Protein AF-A0A062VE40-F1 (afdb_monomer)

Sequence (220 aa):
MDRIARSVNQLYERYPYPSLPIRSEHDLIIKLHANVMSKILATAELVPESLSGKEILDAGCGTGEKSCYFSYYVFCLGVLHHTSGPYLRFCVLADLCKPGGTVTVGLYNRYGRLVHRIRRLQIGLNAGENIDKRLEYVERSIYRRKLKSTHEQAYAADKYVNPYESYHSVGEVLGWFDKNDITYTGSYPHTGTGRFHALSAQLKWLIKRNGFFIISGRKN

Solvent-accessible surface area (backbone atoms only — not comparable to full-atom values): 11875 Å² total; per-residue (Å²): 131,56,74,58,56,51,48,45,48,56,48,40,75,74,35,51,70,63,67,78,88,68,84,48,73,67,62,60,59,35,67,70,53,37,51,53,50,48,54,56,33,46,16,62,76,41,56,82,76,74,25,70,96,47,71,58,45,57,48,62,42,82,74,37,70,61,44,78,70,57,36,44,40,37,40,29,55,76,40,48,33,54,47,96,49,40,66,67,53,45,49,60,53,55,70,73,47,53,68,73,29,45,44,34,43,24,39,37,24,51,53,14,28,43,72,57,50,53,51,37,50,53,42,36,76,76,35,50,86,50,55,68,49,27,46,52,48,39,22,60,74,71,68,66,42,81,70,88,42,68,51,51,43,11,52,48,35,60,72,60,41,50,78,53,77,53,62,46,49,70,63,57,53,49,55,49,27,63,74,65,51,27,48,79,63,31,32,41,73,74,57,53,87,55,68,65,46,33,49,56,43,42,55,52,23,35,77,71,52,46,28,59,36,35,42,17,21,35,28,96

Secondary structure (DSSP, 8-state):
--HHHHHHHHHHHHSPPPPP---SHHHHS-HHHHHHHHHHHHHTT--GGGGTT---EETT-TTSTTTTT-SS-EEEES-GGGSS-HHHHHHHHHHTSPTT-EEEEEEEBTTTTHHHHHHHHHHHHHH-S-HHHHHHHHIIIIISS---SHHHHHHHIIIII-S----B-HHHHHHHHHHTTEEEEEEES---SSHHHHHHHHHHHHHHT--EEEEEEEE-

Foldseek 3Di:
DDPLVVLLVVLCVVQPADDDPCPDPVSCCPPVNQVVVQVQQVQVVDDQVVQPPADDDADCCRNCSVVVRGHFAYEAALPLQSDPCSLVVVLVSLVPHDAQHKHKYKAFAPQLCVVLVVQLVVLCVVQNLDLVSSLVCCQCPPVVHDDDDSNSSNVSSSRRRNNGGDHDFPVRVVVSCVVSQWAWRAKVVGFDPDDVRSVVVSNVSNVVSVGMMMTMTGHD

Structure (mmCIF, N/CA/C/O backbone):
data_AF-A0A062VE40-F1
#
_entry.id   AF-A0A062VE40-F1
#
loop_
_atom_site.group_PDB
_atom_site.id
_atom_site.type_symbol
_atom_site.label_atom_id
_atom_site.label_alt_id
_atom_site.label_comp_id
_atom_site.label_asym_id
_atom_site.label_entity_id
_atom_site.label_seq_id
_atom_site.pdbx_PDB_ins_code
_atom_site.Cartn_x
_atom_site.Cartn_y
_atom_site.Cartn_z
_atom_site.occupancy
_atom_site.B_iso_or_equiv
_atom_site.auth_seq_id
_atom_site.auth_comp_id
_atom_site.auth_asym_id
_atom_site.auth_atom_id
_atom_site.pdbx_PDB_model_num
ATOM 1 N N . MET A 1 1 ? -4.572 -20.844 -6.152 1.00 67.69 1 MET A N 1
ATOM 2 C CA . MET A 1 1 ? -3.922 -19.519 -6.282 1.00 67.69 1 MET A CA 1
ATOM 3 C C . MET A 1 1 ? -4.199 -18.948 -7.671 1.00 67.69 1 MET A C 1
ATOM 5 O O . MET A 1 1 ? -3.982 -19.661 -8.653 1.00 67.69 1 MET A O 1
ATOM 9 N N . ASP A 1 2 ? -4.735 -17.726 -7.755 1.00 88.06 2 ASP A N 1
ATOM 10 C CA . ASP A 1 2 ? -5.064 -17.068 -9.031 1.00 88.06 2 ASP A CA 1
ATOM 11 C C . ASP A 1 2 ? -3.804 -16.660 -9.830 1.00 88.06 2 ASP A C 1
ATOM 13 O O . ASP A 1 2 ? -2.683 -16.742 -9.320 1.00 88.06 2 ASP A O 1
ATOM 17 N N . ARG A 1 3 ? -3.974 -16.270 -11.104 1.00 88.12 3 ARG A N 1
ATOM 18 C CA . ARG A 1 3 ? -2.856 -15.921 -12.004 1.00 88.12 3 ARG A CA 1
ATOM 19 C C . ARG A 1 3 ? -2.046 -14.727 -11.490 1.00 88.12 3 ARG A C 1
ATOM 21 O O . ARG A 1 3 ? -0.824 -14.765 -11.584 1.00 88.12 3 ARG A O 1
ATOM 28 N N . ILE A 1 4 ? -2.705 -13.709 -10.932 1.00 87.56 4 ILE A N 1
ATOM 29 C CA . ILE A 1 4 ? -2.046 -12.517 -10.382 1.00 87.56 4 ILE A CA 1
ATOM 30 C C . ILE A 1 4 ? -1.166 -12.924 -9.203 1.00 87.56 4 ILE A C 1
ATOM 32 O O . ILE A 1 4 ? 0.019 -12.607 -9.192 1.00 87.56 4 ILE A O 1
ATOM 36 N N . ALA A 1 5 ? -1.715 -13.687 -8.260 1.00 86.69 5 ALA A N 1
ATOM 37 C CA . ALA A 1 5 ? -0.989 -14.155 -7.088 1.00 86.69 5 ALA A CA 1
ATOM 38 C C . ALA A 1 5 ? 0.234 -15.007 -7.469 1.00 86.69 5 ALA A C 1
ATOM 40 O O . ALA A 1 5 ? 1.305 -14.810 -6.906 1.00 86.69 5 ALA A O 1
ATOM 41 N N . ARG A 1 6 ? 0.123 -15.886 -8.477 1.00 88.44 6 ARG A N 1
ATOM 42 C CA . ARG A 1 6 ? 1.283 -16.646 -8.983 1.00 88.44 6 ARG A CA 1
ATOM 43 C C . ARG A 1 6 ? 2.361 -15.736 -9.568 1.00 88.44 6 ARG A C 1
ATOM 45 O O . ARG A 1 6 ? 3.530 -15.913 -9.248 1.00 88.44 6 ARG A O 1
ATOM 52 N N . SER A 1 7 ? 1.990 -14.764 -10.402 1.00 89.81 7 SER A N 1
ATOM 53 C CA . SER A 1 7 ? 2.958 -13.835 -10.994 1.00 89.81 7 SER A CA 1
ATOM 54 C C . SER A 1 7 ? 3.628 -12.948 -9.942 1.00 89.81 7 SER A C 1
ATOM 56 O O . SER A 1 7 ? 4.835 -12.731 -10.013 1.00 89.81 7 SER A O 1
ATOM 58 N N . VAL A 1 8 ? 2.867 -12.434 -8.969 1.00 89.50 8 VAL A N 1
ATOM 59 C CA . VAL A 1 8 ? 3.407 -11.626 -7.863 1.00 89.50 8 VAL A CA 1
ATOM 60 C C . VAL A 1 8 ? 4.374 -12.458 -7.019 1.00 89.50 8 VAL A C 1
ATOM 62 O O . VAL A 1 8 ? 5.459 -11.979 -6.705 1.00 89.50 8 VAL A O 1
ATOM 65 N N . ASN A 1 9 ? 4.043 -13.719 -6.729 1.00 88.81 9 ASN A N 1
ATOM 66 C CA . ASN A 1 9 ? 4.957 -14.618 -6.023 1.00 88.81 9 ASN A CA 1
ATOM 67 C C . ASN A 1 9 ? 6.258 -14.835 -6.804 1.00 88.81 9 ASN A C 1
ATOM 69 O O . ASN A 1 9 ? 7.329 -14.667 -6.237 1.00 88.81 9 ASN A O 1
ATOM 73 N N . GLN A 1 10 ? 6.180 -15.101 -8.111 1.00 91.12 10 GLN A N 1
ATOM 74 C CA . GLN A 1 10 ? 7.369 -15.258 -8.958 1.00 91.12 10 GLN A CA 1
ATOM 75 C C . GLN A 1 10 ? 8.267 -14.012 -8.963 1.00 91.12 10 GLN A C 1
ATOM 77 O O . GLN A 1 10 ? 9.490 -14.137 -9.023 1.00 91.12 10 GLN A O 1
ATOM 82 N N . LEU A 1 11 ? 7.680 -12.808 -8.899 1.00 91.81 11 LEU A N 1
ATOM 83 C CA . LEU A 1 11 ? 8.445 -11.567 -8.772 1.00 91.81 11 LEU A CA 1
ATOM 84 C C . LEU A 1 11 ? 9.252 -11.558 -7.471 1.00 91.81 11 LEU A C 1
ATOM 86 O O . LEU A 1 11 ? 10.454 -11.320 -7.528 1.00 91.81 11 LEU A O 1
ATOM 90 N N . TYR A 1 12 ? 8.610 -11.805 -6.326 1.00 89.69 12 TYR A N 1
ATOM 91 C CA . TYR A 1 12 ? 9.274 -11.724 -5.020 1.00 89.69 12 TYR A CA 1
ATOM 92 C C . TYR A 1 12 ? 10.190 -12.920 -4.722 1.00 89.69 12 TYR A C 1
ATOM 94 O O . TYR A 1 12 ? 11.174 -12.747 -4.014 1.00 89.69 12 TYR A O 1
ATOM 102 N N . GLU A 1 13 ? 9.939 -14.099 -5.297 1.00 89.25 13 GLU A N 1
ATOM 103 C CA . GLU A 1 13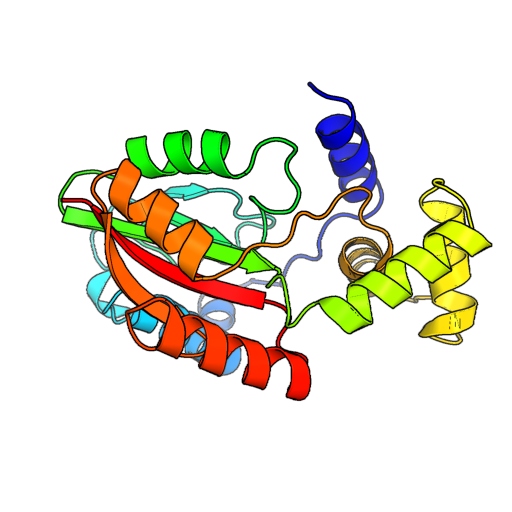 ? 10.885 -15.228 -5.271 1.00 89.25 13 GLU A CA 1
ATOM 104 C C . GLU A 1 13 ? 12.185 -14.880 -6.008 1.00 89.25 13 GLU A C 1
ATOM 106 O O . GLU A 1 13 ? 13.274 -15.253 -5.576 1.00 89.25 13 GLU A O 1
ATOM 111 N N . ARG A 1 14 ? 12.082 -14.138 -7.117 1.00 89.44 14 ARG A N 1
ATOM 112 C CA . ARG A 1 14 ? 13.237 -13.718 -7.919 1.00 89.44 14 ARG A CA 1
ATOM 113 C C . ARG A 1 14 ? 13.936 -12.483 -7.362 1.00 89.44 14 ARG A C 1
ATOM 115 O O . ARG A 1 14 ? 15.161 -12.402 -7.397 1.00 89.44 14 ARG A O 1
ATOM 122 N N . TYR A 1 15 ? 13.159 -11.525 -6.875 1.00 89.50 15 TYR A N 1
ATOM 123 C CA . TYR A 1 15 ? 13.627 -10.263 -6.320 1.00 89.50 15 TYR A CA 1
ATOM 124 C C . TYR A 1 15 ? 13.024 -10.061 -4.926 1.00 89.50 15 TYR A C 1
ATOM 126 O O . TYR A 1 15 ? 12.047 -9.317 -4.783 1.00 89.50 15 TYR A O 1
ATOM 134 N N . PRO A 1 16 ? 13.587 -10.715 -3.893 1.00 86.81 16 PRO A N 1
ATOM 135 C CA . PRO A 1 16 ? 13.099 -10.576 -2.528 1.00 86.81 16 PRO A CA 1
ATOM 136 C C . PRO A 1 16 ? 13.077 -9.109 -2.112 1.00 86.81 16 PRO A C 1
ATOM 138 O O . PRO A 1 16 ? 14.067 -8.397 -2.301 1.00 86.81 16 PRO A O 1
ATOM 141 N N . TYR A 1 17 ? 11.947 -8.652 -1.561 1.00 83.00 17 TYR A N 1
ATOM 142 C CA . TYR A 1 17 ? 11.831 -7.277 -1.082 1.00 83.00 17 TYR A CA 1
ATOM 143 C C . TYR A 1 17 ? 12.942 -7.004 -0.054 1.00 83.00 17 TYR A C 1
ATOM 145 O O . TYR A 1 17 ? 13.204 -7.863 0.792 1.00 83.00 17 TYR A O 1
ATOM 153 N N . PRO A 1 18 ? 13.648 -5.864 -0.141 1.00 77.50 18 PRO A N 1
ATOM 154 C CA . PRO A 1 18 ? 14.823 -5.642 0.681 1.00 77.50 18 PRO A CA 1
ATOM 155 C C . PRO A 1 18 ? 14.464 -5.578 2.159 1.00 77.50 18 PRO A C 1
ATOM 157 O O . PRO A 1 18 ? 13.574 -4.823 2.545 1.00 77.50 18 PRO A O 1
ATOM 160 N N . SER A 1 19 ? 15.220 -6.310 2.975 1.00 73.06 19 SER A N 1
ATOM 161 C CA . SER A 1 19 ? 15.161 -6.181 4.424 1.00 73.06 19 SER A CA 1
ATOM 162 C C . SER A 1 19 ? 15.996 -4.991 4.894 1.00 73.06 19 SER A C 1
ATOM 164 O O . SER A 1 19 ? 17.165 -4.857 4.512 1.00 73.06 19 SER A O 1
ATOM 166 N N . LEU A 1 20 ? 15.447 -4.163 5.773 1.00 66.50 20 LEU A N 1
ATOM 167 C CA . LEU A 1 20 ? 16.226 -3.249 6.592 1.00 66.50 20 LEU A CA 1
ATOM 168 C C . LEU A 1 20 ? 17.136 -4.079 7.510 1.00 66.50 20 LEU A C 1
ATOM 170 O O . LEU A 1 20 ? 16.685 -5.065 8.095 1.00 66.50 20 LEU A O 1
ATOM 174 N N . PRO A 1 21 ? 18.416 -3.704 7.657 1.00 66.06 21 PRO A N 1
ATOM 175 C CA . PRO A 1 21 ? 19.351 -4.422 8.510 1.00 66.06 21 PRO A CA 1
ATOM 176 C C . PRO A 1 21 ? 19.091 -4.079 9.984 1.00 66.06 21 PRO A C 1
ATOM 178 O O . PRO A 1 21 ? 19.902 -3.409 10.616 1.00 66.06 21 PRO A O 1
ATOM 181 N N . ILE A 1 22 ? 17.953 -4.513 10.527 1.00 65.19 22 ILE A N 1
ATOM 182 C CA . ILE A 1 22 ? 17.646 -4.381 11.952 1.00 65.19 22 ILE A CA 1
ATOM 183 C C . ILE A 1 22 ? 18.507 -5.397 12.696 1.00 65.19 22 ILE A C 1
ATOM 185 O O . ILE A 1 22 ? 18.302 -6.603 12.570 1.00 65.19 22 ILE A O 1
ATOM 189 N N . ARG A 1 23 ? 19.502 -4.913 13.439 1.00 70.06 23 ARG A N 1
ATOM 190 C CA . ARG A 1 23 ? 20.406 -5.746 14.246 1.00 70.06 23 ARG A CA 1
ATOM 191 C C . ARG A 1 23 ? 20.169 -5.552 15.738 1.00 70.06 23 ARG A C 1
ATOM 193 O O . ARG A 1 23 ? 20.552 -6.405 16.531 1.00 70.06 23 ARG A O 1
ATOM 200 N N . SER A 1 24 ? 19.551 -4.437 16.111 1.00 64.62 24 SER A N 1
ATOM 201 C CA . SER A 1 24 ? 19.293 -4.034 17.486 1.00 64.62 24 SER A CA 1
ATOM 202 C C . SER A 1 24 ? 18.022 -3.190 17.594 1.00 64.62 24 SER A C 1
ATOM 204 O O . SER A 1 24 ? 17.535 -2.639 16.605 1.00 64.62 24 SER A O 1
ATOM 206 N N . GLU A 1 25 ? 17.519 -3.023 18.817 1.00 58.81 25 GLU A N 1
ATOM 207 C CA . GLU A 1 25 ? 16.428 -2.089 19.122 1.00 58.81 25 GLU A CA 1
ATOM 208 C C . GLU A 1 25 ? 16.766 -0.650 18.696 1.00 58.81 25 GLU A C 1
ATOM 210 O O . GLU A 1 25 ? 15.898 0.083 18.224 1.00 58.81 25 GLU A O 1
ATOM 215 N N . HIS A 1 26 ? 18.047 -0.267 18.758 1.00 65.81 26 HIS A N 1
ATOM 216 C CA . HIS A 1 26 ? 18.506 1.049 18.321 1.00 65.81 26 HIS A CA 1
ATOM 217 C C . HIS A 1 26 ? 18.188 1.323 16.841 1.00 65.81 26 HIS A C 1
ATOM 219 O O . HIS A 1 26 ? 17.813 2.443 16.494 1.00 65.81 26 HIS A O 1
ATOM 225 N N . ASP A 1 27 ? 18.259 0.297 15.984 1.00 64.38 27 ASP A N 1
ATOM 226 C CA . ASP A 1 27 ? 17.974 0.406 14.548 1.00 64.38 27 ASP A CA 1
ATOM 227 C C . ASP A 1 27 ? 16.483 0.661 14.264 1.00 64.38 27 ASP A C 1
ATOM 229 O O . ASP A 1 27 ? 16.134 1.302 13.268 1.00 64.38 27 ASP A O 1
ATOM 233 N N . LEU A 1 28 ? 15.600 0.207 15.163 1.00 60.91 28 LEU A N 1
ATOM 234 C CA . LEU A 1 28 ? 14.149 0.419 15.094 1.00 60.91 28 LEU A CA 1
ATOM 235 C C . LEU A 1 28 ? 13.750 1.840 15.510 1.00 60.91 28 LEU A C 1
ATOM 237 O O . LEU A 1 28 ? 12.792 2.403 14.975 1.00 60.91 28 LEU A O 1
ATOM 241 N N . ILE A 1 29 ? 14.493 2.437 16.443 1.00 62.44 29 ILE A N 1
ATOM 242 C CA . ILE A 1 29 ? 14.195 3.761 17.012 1.00 62.44 29 ILE A CA 1
ATOM 243 C C . ILE A 1 29 ? 14.977 4.901 16.347 1.00 62.44 29 ILE A C 1
ATOM 245 O O . ILE A 1 29 ? 14.856 6.055 16.767 1.00 62.44 29 ILE A O 1
ATOM 249 N N . ILE A 1 30 ? 15.746 4.623 15.282 1.00 67.62 30 ILE A N 1
ATOM 250 C CA . ILE A 1 30 ? 16.411 5.668 14.493 1.00 67.62 30 ILE A CA 1
ATOM 251 C C . ILE A 1 30 ? 15.374 6.715 14.087 1.00 67.62 30 ILE A C 1
ATOM 253 O O . ILE A 1 30 ? 14.313 6.397 13.546 1.00 67.62 30 ILE A O 1
ATOM 257 N N . LYS A 1 31 ? 15.725 7.989 14.290 1.00 62.75 31 LYS A N 1
ATOM 258 C CA . LYS A 1 31 ? 14.839 9.150 14.123 1.00 62.75 31 LYS A CA 1
ATOM 259 C C . LYS A 1 31 ? 14.018 9.117 12.830 1.00 62.75 31 LYS A C 1
ATOM 261 O O . LYS A 1 31 ? 12.855 9.494 12.839 1.00 62.75 31 LYS A O 1
ATOM 266 N N . LEU A 1 32 ? 14.588 8.657 11.714 1.00 66.69 32 LEU A N 1
ATOM 267 C CA . LEU A 1 32 ? 13.859 8.539 10.448 1.00 66.69 32 LEU A CA 1
ATOM 268 C C . LEU A 1 32 ? 12.747 7.477 10.495 1.00 66.69 32 LEU A C 1
ATOM 270 O O . LEU A 1 32 ? 11.622 7.779 10.097 1.00 66.69 32 LEU A O 1
ATOM 274 N N . HIS A 1 33 ? 13.046 6.266 10.976 1.00 68.31 33 HIS A N 1
ATOM 275 C CA . HIS A 1 33 ? 12.060 5.190 11.102 1.00 68.31 33 HIS A CA 1
ATOM 276 C C . HIS A 1 33 ? 10.999 5.577 12.134 1.00 68.31 33 HIS A C 1
ATOM 278 O O . HIS A 1 33 ? 9.818 5.613 11.800 1.00 68.31 33 HIS A O 1
ATOM 284 N N . ALA A 1 34 ? 11.420 6.024 13.319 1.00 70.12 34 ALA A N 1
ATOM 285 C CA . ALA A 1 34 ? 10.529 6.504 14.371 1.00 70.12 34 ALA A CA 1
ATOM 286 C C . ALA A 1 34 ? 9.603 7.640 13.893 1.00 70.12 34 ALA A C 1
ATOM 288 O O . ALA A 1 34 ? 8.409 7.615 14.172 1.00 70.12 34 ALA A O 1
ATOM 289 N N . ASN A 1 35 ? 10.096 8.596 13.095 1.00 78.00 35 ASN A N 1
ATOM 290 C CA . ASN A 1 35 ? 9.263 9.666 12.532 1.00 78.00 35 ASN A CA 1
ATOM 291 C C . ASN A 1 35 ? 8.216 9.148 11.538 1.00 78.00 35 ASN A C 1
ATOM 293 O O . ASN A 1 35 ? 7.103 9.673 11.483 1.00 78.00 35 ASN A O 1
ATOM 297 N N . VAL A 1 36 ? 8.570 8.167 10.703 1.00 79.06 36 VAL A N 1
ATOM 298 C CA . VAL A 1 36 ? 7.613 7.543 9.779 1.00 79.06 36 VAL A CA 1
ATOM 299 C C . VAL A 1 36 ? 6.566 6.768 10.570 1.00 79.06 36 VAL A C 1
ATOM 301 O O . VAL A 1 36 ? 5.378 6.943 10.318 1.00 79.06 36 VAL A O 1
ATOM 304 N N . MET A 1 37 ? 6.988 5.978 11.554 1.00 79.38 37 MET A N 1
ATOM 305 C CA . MET A 1 37 ? 6.081 5.191 12.384 1.00 79.38 37 MET A CA 1
ATOM 306 C C . MET A 1 37 ? 5.174 6.079 13.232 1.00 79.38 37 MET A C 1
ATOM 308 O O . MET A 1 37 ? 3.974 5.849 13.256 1.00 79.38 37 MET A O 1
ATOM 312 N N . SER A 1 38 ? 5.688 7.166 13.807 1.00 81.00 38 SER A N 1
ATOM 313 C CA . SER A 1 38 ? 4.886 8.174 14.508 1.00 81.00 38 SER A CA 1
ATOM 314 C C . SER A 1 38 ? 3.834 8.808 13.592 1.00 81.00 38 SER A C 1
ATOM 316 O O . SER A 1 38 ? 2.678 8.926 13.983 1.00 81.00 38 SER A O 1
ATOM 318 N N . LYS A 1 39 ? 4.173 9.134 12.335 1.00 82.94 39 LYS A N 1
ATOM 319 C CA . LYS A 1 39 ? 3.184 9.622 11.354 1.00 82.94 39 LYS A CA 1
ATOM 320 C C . LYS A 1 39 ? 2.126 8.576 11.018 1.00 82.94 39 LYS A C 1
ATOM 322 O O . LYS A 1 39 ? 0.977 8.948 10.812 1.00 82.94 39 LYS A O 1
ATOM 327 N N . ILE A 1 40 ? 2.507 7.299 10.937 1.00 83.12 40 ILE A N 1
ATOM 328 C CA . ILE A 1 40 ? 1.575 6.188 10.709 1.00 83.12 40 ILE A CA 1
ATOM 329 C C . ILE A 1 40 ? 0.643 6.042 11.914 1.00 83.12 40 ILE A C 1
ATOM 331 O O . ILE A 1 40 ? -0.569 6.072 11.738 1.00 83.12 40 ILE A O 1
ATOM 335 N N . LEU A 1 41 ? 1.183 5.973 13.130 1.00 83.44 41 LEU A N 1
ATOM 336 C CA . LEU A 1 41 ? 0.410 5.884 14.370 1.00 83.44 41 LEU A CA 1
ATOM 337 C C . LEU A 1 41 ? -0.524 7.081 14.560 1.00 83.44 41 LEU A C 1
ATOM 339 O O . LEU A 1 41 ? -1.679 6.900 14.928 1.00 83.44 41 LEU A O 1
ATOM 343 N N . ALA A 1 42 ? -0.084 8.287 14.204 1.00 84.75 42 ALA A N 1
ATOM 344 C CA . ALA A 1 42 ? -0.920 9.479 14.268 1.00 84.75 42 ALA A CA 1
ATOM 345 C C . ALA A 1 42 ? -2.162 9.385 13.365 1.00 84.75 42 ALA A C 1
ATOM 347 O O . ALA A 1 42 ? -3.191 9.967 13.693 1.00 84.75 42 ALA A O 1
ATOM 348 N N . THR A 1 43 ? -2.120 8.624 12.259 1.00 82.56 43 THR A N 1
ATOM 349 C CA . THR A 1 43 ? -3.337 8.379 11.456 1.00 82.56 43 THR A CA 1
ATOM 350 C C . THR A 1 43 ? -4.391 7.577 12.223 1.00 82.56 43 THR A C 1
ATOM 352 O O . THR A 1 43 ? -5.580 7.709 11.949 1.00 82.56 43 THR A O 1
ATOM 355 N N . ALA A 1 44 ? -3.954 6.770 13.186 1.00 79.31 44 ALA A N 1
ATOM 356 C CA . ALA A 1 44 ? -4.770 5.949 14.068 1.00 79.31 44 ALA A CA 1
ATOM 357 C C . ALA A 1 44 ? -5.080 6.634 15.417 1.00 79.31 44 ALA A C 1
ATOM 359 O O . ALA A 1 44 ? -5.655 5.986 16.285 1.00 79.31 44 ALA A O 1
ATOM 360 N N . GLU A 1 45 ? -4.703 7.909 15.594 1.00 82.62 45 GLU A N 1
ATOM 361 C CA . GLU A 1 45 ? -4.784 8.653 16.867 1.00 82.62 45 GLU A CA 1
ATOM 362 C C . GLU A 1 45 ? -3.944 8.032 17.995 1.00 82.62 45 GLU A C 1
ATOM 364 O O . GLU A 1 45 ? -4.315 8.050 19.167 1.00 82.62 45 GLU A O 1
ATOM 369 N N . LEU A 1 46 ? -2.785 7.477 17.633 1.00 80.12 46 LEU A N 1
ATOM 370 C CA . LEU A 1 46 ? -1.898 6.769 18.550 1.00 80.12 46 LEU A CA 1
ATOM 371 C C . LEU A 1 46 ? -0.533 7.437 18.669 1.00 80.12 46 LEU A C 1
ATOM 373 O O . LEU A 1 46 ? -0.026 8.066 17.737 1.00 80.12 46 LEU A O 1
ATOM 377 N N . VAL A 1 47 ? 0.094 7.189 19.816 1.00 82.88 47 VAL A N 1
ATOM 378 C CA . VAL A 1 47 ? 1.511 7.459 20.094 1.00 82.88 47 VAL A CA 1
ATOM 379 C C . VAL A 1 47 ? 2.232 6.140 20.402 1.00 82.88 47 VAL A C 1
ATOM 381 O O . VAL A 1 47 ? 1.564 5.189 20.817 1.00 82.88 47 VAL A O 1
ATOM 384 N N . PRO A 1 48 ? 3.556 6.022 20.201 1.00 74.94 48 PRO A N 1
ATOM 385 C CA . PRO A 1 48 ? 4.286 4.768 20.432 1.00 74.94 48 PRO A CA 1
ATOM 386 C C . PRO A 1 48 ? 4.039 4.133 21.811 1.00 74.94 48 PRO A C 1
ATOM 388 O O . PRO A 1 48 ? 3.907 2.918 21.926 1.00 74.94 48 PRO A O 1
ATOM 391 N N . GLU A 1 49 ? 3.880 4.946 22.853 1.00 77.06 49 GLU A N 1
ATOM 392 C CA . GLU A 1 49 ? 3.647 4.501 24.231 1.00 77.06 49 GLU A CA 1
ATOM 393 C C . GLU A 1 49 ? 2.296 3.783 24.393 1.00 77.06 49 GLU A C 1
ATOM 395 O O . GLU A 1 49 ? 2.157 2.891 25.230 1.00 77.06 49 GLU A O 1
ATOM 400 N N . SER A 1 50 ? 1.306 4.120 23.557 1.00 75.31 50 SER A N 1
ATOM 401 C CA . SER A 1 50 ? -0.038 3.517 23.586 1.00 75.31 50 SER A CA 1
ATOM 402 C C . SER A 1 50 ? -0.064 2.043 23.166 1.00 75.31 50 SER A C 1
ATOM 404 O O . SER A 1 50 ? -1.075 1.361 23.353 1.00 75.31 50 SER A O 1
ATOM 406 N N . LEU A 1 51 ? 1.035 1.548 22.591 1.00 72.50 51 LEU A N 1
ATOM 407 C CA . LEU A 1 51 ? 1.159 0.175 22.116 1.00 72.50 51 LEU A CA 1
ATOM 408 C C . LEU A 1 51 ? 1.557 -0.794 23.246 1.00 72.50 51 LEU A C 1
ATOM 410 O O . LEU A 1 51 ? 1.391 -2.005 23.094 1.00 72.50 51 LEU A O 1
ATOM 414 N N . SER A 1 52 ? 2.086 -0.297 24.371 1.00 69.69 52 SER A N 1
ATOM 415 C CA . SER A 1 52 ? 2.638 -1.136 25.443 1.00 69.69 52 SER A CA 1
ATOM 416 C C . SER A 1 52 ? 1.593 -2.089 26.049 1.00 69.69 52 SER A C 1
ATOM 418 O O . SER A 1 52 ? 0.485 -1.676 26.394 1.00 69.69 52 SER A O 1
ATOM 420 N N . GLY A 1 53 ? 1.9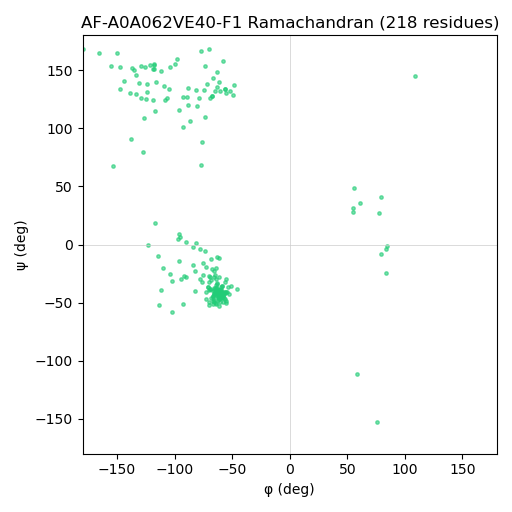47 -3.374 26.187 1.00 62.62 53 GLY A N 1
ATOM 421 C CA . GLY A 1 53 ? 1.102 -4.402 26.815 1.00 62.62 53 GLY A CA 1
ATOM 422 C C . GLY A 1 53 ? -0.047 -4.938 25.948 1.00 62.62 53 GLY A C 1
ATOM 423 O O . GLY A 1 53 ? -1.074 -5.354 26.484 1.00 62.62 53 GLY A O 1
ATOM 424 N N . LYS A 1 54 ? 0.084 -4.908 24.616 1.00 67.25 54 LYS A N 1
ATOM 425 C CA . LYS A 1 54 ? -0.999 -5.227 23.671 1.00 67.25 54 LYS A CA 1
ATOM 426 C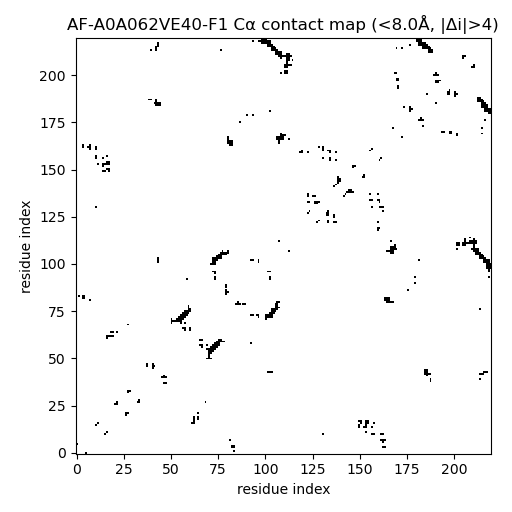 C . LYS A 1 54 ? -0.640 -6.315 22.629 1.00 67.25 54 LYS A C 1
ATOM 428 O O . LYS A 1 54 ? 0.508 -6.419 22.221 1.00 67.25 54 LYS A O 1
ATOM 433 N N . GLU A 1 55 ? -1.627 -7.066 22.118 1.00 60.50 55 GLU A N 1
ATOM 434 C CA . GLU A 1 55 ? -1.483 -8.130 21.082 1.00 60.50 55 GLU A CA 1
ATOM 435 C C . GLU A 1 55 ? -1.680 -7.665 19.614 1.00 60.50 55 GLU A C 1
ATOM 437 O O . GLU A 1 55 ? -2.731 -7.126 19.295 1.00 60.50 55 GLU A O 1
ATOM 442 N N . ILE A 1 56 ? -0.744 -7.930 18.688 1.00 70.12 56 ILE A N 1
ATOM 443 C CA . ILE A 1 56 ? -0.744 -7.429 17.278 1.00 70.12 56 ILE A CA 1
ATOM 444 C C . ILE A 1 56 ? -1.126 -8.418 16.226 1.00 70.12 56 ILE A C 1
ATOM 446 O O . ILE A 1 56 ? -0.711 -9.571 16.289 1.00 70.12 56 ILE A O 1
ATOM 450 N N . LEU A 1 57 ? -1.657 -7.866 15.133 1.00 68.75 57 LEU A N 1
ATOM 451 C CA . LEU A 1 57 ? -1.526 -8.474 13.821 1.00 68.75 57 LEU A CA 1
ATOM 452 C C . LEU A 1 57 ? -0.942 -7.502 12.772 1.00 68.75 57 LEU A C 1
ATOM 454 O O . LEU A 1 57 ? -1.630 -6.606 12.298 1.00 68.75 57 LEU A O 1
ATOM 458 N N . ASP A 1 58 ? 0.301 -7.713 12.333 1.00 73.69 58 ASP A N 1
ATOM 459 C CA . ASP A 1 58 ? 0.850 -7.037 11.148 1.00 73.69 58 ASP A CA 1
ATOM 460 C C . ASP A 1 58 ? 0.625 -7.921 9.917 1.00 73.69 58 ASP A C 1
ATOM 462 O O . ASP A 1 58 ? 1.305 -8.929 9.703 1.00 73.69 58 ASP A O 1
ATOM 466 N N . ALA A 1 59 ? -0.387 -7.578 9.127 1.00 72.38 59 ALA A N 1
ATOM 467 C CA . ALA A 1 59 ? -0.822 -8.383 8.005 1.00 72.38 59 ALA A CA 1
ATOM 468 C C . ALA A 1 59 ? -0.198 -7.892 6.696 1.00 72.38 59 ALA A C 1
ATOM 470 O O . ALA A 1 59 ? -0.492 -6.807 6.192 1.00 72.38 59 ALA A O 1
ATOM 471 N N . GLY A 1 60 ? 0.621 -8.746 6.083 1.00 70.88 60 GLY A N 1
ATOM 472 C CA . GLY A 1 60 ? 1.420 -8.338 4.929 1.00 70.88 60 GLY A CA 1
ATOM 473 C C . GLY A 1 60 ? 2.663 -7.553 5.349 1.00 70.88 60 GLY A C 1
ATOM 474 O O . GLY A 1 60 ? 3.035 -6.582 4.699 1.00 70.88 60 GLY A O 1
ATOM 475 N N . CYS A 1 61 ? 3.310 -8.001 6.424 1.00 69.94 61 CYS A N 1
ATOM 476 C CA . CYS A 1 61 ? 4.492 -7.384 7.015 1.00 69.94 61 CYS A CA 1
ATOM 477 C C . CYS A 1 61 ? 5.728 -7.318 6.102 1.00 69.94 61 CYS A C 1
ATOM 479 O O . CYS A 1 61 ? 6.712 -6.657 6.438 1.00 69.94 61 CYS A O 1
ATOM 481 N N . GLY A 1 62 ? 5.702 -8.017 4.962 1.00 76.38 62 GLY A N 1
ATOM 482 C CA . GLY A 1 62 ? 6.847 -8.160 4.073 1.00 76.38 62 GLY A CA 1
ATOM 483 C C . GLY A 1 62 ? 8.014 -8.799 4.818 1.00 76.38 62 GLY A C 1
ATOM 484 O O . GLY A 1 62 ? 7.961 -9.962 5.199 1.00 76.38 62 GLY A O 1
ATOM 485 N N . THR A 1 63 ? 9.058 -8.015 5.043 1.00 70.88 63 THR A N 1
ATOM 486 C CA . THR A 1 63 ? 10.278 -8.391 5.768 1.00 70.88 63 THR A CA 1
ATOM 487 C C . THR A 1 63 ? 10.143 -8.321 7.294 1.00 70.88 63 THR A C 1
ATOM 489 O O . THR A 1 63 ? 11.106 -8.601 8.000 1.00 70.88 63 THR A O 1
ATOM 492 N N . GLY A 1 64 ? 8.967 -7.971 7.830 1.00 65.25 64 GLY A N 1
ATOM 493 C CA . GLY A 1 64 ? 8.664 -8.063 9.267 1.00 65.25 64 GLY A CA 1
ATOM 494 C C . GLY A 1 64 ? 9.138 -6.880 10.116 1.00 65.25 64 GLY A C 1
ATOM 495 O O . GLY A 1 64 ? 8.834 -6.801 11.300 1.00 65.25 64 GLY A O 1
ATOM 496 N N . GLU A 1 65 ? 9.838 -5.913 9.525 1.00 67.88 65 GLU A N 1
ATOM 497 C CA . GLU A 1 65 ? 10.447 -4.778 10.241 1.00 67.88 65 GLU A CA 1
ATOM 498 C C . GLU A 1 65 ? 9.429 -3.920 10.988 1.00 67.88 65 GLU A C 1
ATOM 500 O O . GLU A 1 65 ? 9.698 -3.398 12.066 1.00 67.88 65 GLU A O 1
ATOM 505 N N . LYS A 1 66 ? 8.251 -3.753 10.383 1.00 68.94 66 LYS A N 1
ATOM 506 C CA . LYS A 1 66 ? 7.143 -2.998 10.966 1.00 68.94 66 LYS A CA 1
ATOM 507 C C . LYS A 1 66 ? 6.416 -3.808 12.028 1.00 68.94 66 LYS A C 1
ATOM 509 O O . LYS A 1 66 ? 5.945 -3.226 13.000 1.00 68.94 66 LYS A O 1
ATOM 514 N N . SER A 1 67 ? 6.407 -5.131 11.890 1.00 65.31 67 SER A N 1
ATOM 515 C CA . SER A 1 67 ? 5.850 -6.044 12.887 1.00 65.31 67 SER A CA 1
ATOM 516 C C . SER A 1 67 ? 6.616 -5.960 14.197 1.00 65.31 67 SER A C 1
ATOM 518 O O . SER A 1 67 ? 6.004 -6.044 15.250 1.00 65.31 67 SER A O 1
ATOM 520 N N . CYS A 1 68 ? 7.932 -5.721 14.142 1.00 55.34 68 CYS A N 1
ATOM 521 C CA . CYS A 1 68 ? 8.747 -5.485 15.335 1.00 55.34 68 CYS A CA 1
ATOM 522 C C . CYS A 1 68 ? 8.355 -4.207 16.097 1.00 55.34 68 CYS A C 1
ATOM 524 O O . CYS A 1 68 ? 8.717 -4.065 17.259 1.00 55.34 68 CYS A O 1
ATOM 526 N N . TYR A 1 69 ? 7.670 -3.262 15.446 1.00 54.28 69 TYR A N 1
ATOM 527 C CA . TYR A 1 69 ? 7.368 -1.946 16.012 1.00 54.28 69 TYR A CA 1
ATOM 528 C C . TYR A 1 69 ? 5.933 -1.815 16.520 1.00 54.28 69 TYR A C 1
ATOM 530 O O . TYR A 1 69 ? 5.648 -1.040 17.430 1.00 54.28 69 TYR A O 1
ATOM 538 N N . PHE A 1 70 ? 4.997 -2.513 15.894 1.00 55.34 70 PHE A N 1
ATOM 539 C CA . PHE A 1 70 ? 3.599 -2.405 16.259 1.00 55.34 70 PHE A CA 1
ATOM 540 C C . PHE A 1 70 ? 3.287 -3.430 17.371 1.00 55.34 70 PHE A C 1
ATOM 542 O O . PHE A 1 70 ? 3.725 -4.564 17.232 1.00 55.34 70 PHE A O 1
ATOM 549 N N . SER A 1 71 ? 2.560 -3.021 18.441 1.00 49.12 71 SER A N 1
ATOM 550 C CA . SER A 1 71 ? 1.774 -3.802 19.454 1.00 49.12 71 SER A CA 1
ATOM 551 C C . SER A 1 71 ? 0.264 -3.322 19.526 1.00 49.12 71 SER A C 1
ATOM 553 O O . SER A 1 71 ? 0.052 -2.123 19.536 1.00 49.12 71 SER A O 1
ATOM 555 N N . TYR A 1 72 ? -0.789 -4.180 19.484 1.00 47.66 72 TYR A N 1
ATOM 556 C CA . TYR A 1 72 ? -2.275 -4.036 19.257 1.00 47.66 72 TYR A CA 1
ATOM 557 C C . TYR A 1 72 ? -3.034 -3.956 17.903 1.00 47.66 72 TYR A C 1
ATOM 559 O O . TYR A 1 72 ? -4.235 -4.222 17.879 1.00 47.66 72 TYR A O 1
ATOM 567 N N . TYR A 1 73 ? -2.442 -3.544 16.793 1.00 63.81 73 TYR A N 1
ATOM 568 C CA . TYR A 1 73 ? -3.203 -2.989 15.660 1.00 63.81 73 TYR A CA 1
ATOM 569 C C . TYR A 1 73 ? -3.088 -3.803 14.376 1.00 63.81 73 TYR A C 1
ATOM 571 O O . TYR A 1 73 ? -2.054 -4.423 14.135 1.00 63.81 73 TYR A O 1
ATOM 579 N N . VAL A 1 74 ? -4.128 -3.751 13.533 1.00 67.06 74 VAL A N 1
ATOM 580 C CA . VAL A 1 74 ? -4.096 -4.366 12.200 1.00 67.06 74 VAL A CA 1
ATOM 581 C C . VAL A 1 74 ? -3.496 -3.379 11.208 1.00 67.06 74 VAL A C 1
ATOM 583 O O . VAL A 1 74 ? -4.150 -2.414 10.804 1.00 67.06 74 VAL A O 1
ATOM 586 N N . PHE A 1 75 ? -2.258 -3.633 10.790 1.00 78.62 75 PHE A N 1
ATOM 587 C CA . PHE A 1 75 ? -1.602 -2.884 9.719 1.00 78.62 75 PHE A CA 1
ATOM 588 C C . PHE A 1 75 ? -1.560 -3.712 8.441 1.00 78.62 75 PHE A C 1
ATOM 590 O O . PHE A 1 75 ? -1.191 -4.880 8.465 1.00 78.62 75 PHE A O 1
ATOM 597 N N . CYS A 1 76 ? -1.917 -3.099 7.312 1.00 81.75 76 CYS A N 1
ATOM 598 C CA . CYS A 1 76 ? -1.667 -3.664 5.992 1.00 81.75 76 CYS A CA 1
ATOM 599 C C . CYS A 1 76 ? -1.179 -2.583 5.035 1.00 81.75 76 CYS A C 1
ATOM 601 O O . CYS A 1 76 ? -1.953 -1.871 4.386 1.00 81.75 76 CYS A O 1
ATOM 603 N N . LEU A 1 77 ? 0.139 -2.425 4.976 1.00 86.19 77 LEU A N 1
ATOM 604 C CA . LEU A 1 77 ? 0.797 -1.359 4.234 1.00 86.19 77 LEU A CA 1
ATOM 605 C C . LEU A 1 77 ? 1.478 -1.943 3.006 1.00 86.19 77 LEU A C 1
ATOM 607 O O . LEU A 1 77 ? 2.322 -2.817 3.134 1.00 86.19 77 LEU A O 1
ATOM 611 N N . GLY A 1 78 ? 1.160 -1.443 1.813 1.00 85.81 78 GLY A N 1
ATOM 612 C CA . GLY A 1 78 ? 1.915 -1.864 0.632 1.00 85.81 78 GLY A CA 1
ATOM 613 C C . GLY A 1 78 ? 1.441 -3.165 -0.015 1.00 85.81 78 GLY A C 1
ATOM 614 O O . GLY A 1 78 ? 2.024 -3.554 -1.009 1.00 85.81 78 GLY A O 1
ATOM 615 N N . VAL A 1 79 ? 0.413 -3.843 0.516 1.00 87.00 79 VAL A N 1
ATOM 616 C CA . VAL A 1 79 ? 0.108 -5.231 0.104 1.00 87.00 79 VAL A CA 1
ATOM 617 C C . VAL A 1 79 ? -1.209 -5.380 -0.641 1.00 87.00 79 VAL A C 1
ATOM 619 O O . VAL A 1 79 ? -1.223 -5.939 -1.735 1.00 87.00 79 VAL A O 1
ATOM 622 N N . LEU A 1 80 ? -2.325 -4.874 -0.099 1.00 89.31 80 LEU A N 1
ATOM 623 C CA . LEU A 1 80 ? -3.656 -5.114 -0.684 1.00 89.31 80 LEU A CA 1
ATOM 624 C C . LEU A 1 80 ? -3.731 -4.732 -2.168 1.00 89.31 80 LEU A C 1
ATOM 626 O O . LEU A 1 80 ? -4.351 -5.444 -2.957 1.00 89.31 80 LEU A O 1
ATOM 630 N N . HIS A 1 81 ? -3.049 -3.659 -2.569 1.00 90.06 81 HIS A N 1
ATOM 631 C CA . HIS A 1 81 ? -3.053 -3.186 -3.950 1.00 90.06 81 HIS A CA 1
ATOM 632 C C . HIS A 1 81 ? -2.241 -4.046 -4.933 1.00 90.06 81 HIS A C 1
ATOM 634 O O . HIS A 1 81 ? -2.300 -3.808 -6.134 1.00 90.06 81 HIS A O 1
ATOM 640 N N . HIS A 1 82 ? -1.516 -5.061 -4.468 1.00 89.81 82 HIS A N 1
ATOM 641 C CA . HIS A 1 82 ? -0.882 -6.071 -5.320 1.00 89.81 82 HIS A CA 1
ATOM 642 C C . HIS A 1 82 ? -1.729 -7.345 -5.454 1.00 89.81 82 HIS A C 1
ATOM 644 O O . HIS A 1 82 ? -1.282 -8.342 -6.015 1.00 89.81 82 HIS A O 1
ATOM 650 N N . THR A 1 83 ? -2.976 -7.329 -4.973 1.00 86.75 83 THR A N 1
ATOM 651 C CA . THR A 1 83 ? -3.846 -8.510 -4.958 1.00 86.75 83 THR A CA 1
ATOM 652 C C . THR A 1 83 ? -5.036 -8.390 -5.910 1.00 86.75 83 THR A C 1
ATOM 654 O O . THR A 1 83 ? -5.589 -7.314 -6.124 1.00 86.75 83 THR A O 1
ATOM 657 N N . SER A 1 84 ? -5.490 -9.524 -6.439 1.00 85.50 84 SER A N 1
ATOM 658 C CA . SER A 1 84 ? -6.650 -9.654 -7.337 1.00 85.50 84 SER A CA 1
ATOM 659 C C . SER A 1 84 ? -8.004 -9.261 -6.716 1.00 85.50 84 SER A C 1
ATOM 661 O O . SER A 1 84 ? -8.990 -9.139 -7.437 1.00 85.50 84 SER A O 1
ATOM 663 N N . GLY A 1 85 ? -8.069 -9.044 -5.396 1.00 88.75 85 GLY A N 1
ATOM 664 C CA . GLY A 1 85 ? -9.301 -8.766 -4.652 1.00 88.75 85 GLY A CA 1
ATOM 665 C C . GLY A 1 85 ? -9.037 -7.952 -3.383 1.00 88.75 85 GLY A C 1
ATOM 666 O O . GLY A 1 85 ? -9.200 -8.490 -2.285 1.00 88.75 85 GLY A O 1
ATOM 667 N N . PRO A 1 86 ? -8.622 -6.676 -3.506 1.00 91.12 86 PRO A N 1
ATOM 668 C CA . PRO A 1 86 ? -8.173 -5.866 -2.374 1.00 91.12 86 PRO A CA 1
ATOM 669 C C . PRO A 1 86 ? -9.260 -5.684 -1.312 1.00 91.12 86 PRO A C 1
ATOM 671 O O . PRO A 1 86 ? -8.962 -5.782 -0.130 1.00 91.12 86 PRO A O 1
ATOM 674 N N . TYR A 1 87 ? -10.522 -5.498 -1.718 1.00 94.38 87 TYR A N 1
ATOM 675 C CA . TYR A 1 87 ? -11.638 -5.358 -0.778 1.00 94.38 87 TYR A CA 1
ATOM 676 C C . TYR A 1 87 ? -11.944 -6.656 -0.019 1.00 94.38 87 TYR A C 1
ATOM 678 O O . TYR A 1 87 ? -12.065 -6.637 1.196 1.00 94.38 87 TYR A O 1
ATOM 686 N N . LEU A 1 88 ? -12.012 -7.800 -0.709 1.00 90.94 88 LEU A N 1
ATOM 687 C CA . LEU A 1 88 ? -12.289 -9.086 -0.053 1.00 90.94 88 LEU A CA 1
ATOM 688 C C . LEU A 1 88 ? -11.204 -9.437 0.969 1.00 90.94 88 LEU A C 1
ATOM 690 O O . LEU A 1 88 ? -11.495 -9.928 2.053 1.00 90.94 88 LEU A O 1
ATOM 694 N N . ARG A 1 89 ? -9.943 -9.147 0.639 1.00 89.12 89 ARG A N 1
ATOM 695 C CA . ARG A 1 89 ? -8.822 -9.341 1.563 1.00 89.12 89 ARG A CA 1
ATOM 696 C C . ARG A 1 89 ? -8.842 -8.327 2.696 1.00 89.12 89 ARG A C 1
ATOM 698 O O . ARG A 1 89 ? -8.530 -8.698 3.816 1.00 89.12 89 ARG A O 1
ATOM 705 N N . PHE A 1 90 ? -9.242 -7.087 2.425 1.00 92.44 90 PHE A N 1
ATOM 706 C CA . PHE A 1 90 ? -9.495 -6.104 3.469 1.00 92.44 90 PHE A CA 1
ATOM 707 C C . PHE A 1 90 ? -10.553 -6.593 4.467 1.00 92.44 90 PHE A C 1
ATOM 709 O O . PHE A 1 90 ? -10.304 -6.479 5.658 1.00 92.44 90 PHE A O 1
ATOM 716 N N . CYS A 1 91 ? -11.665 -7.187 4.016 1.00 89.00 91 CYS A N 1
ATOM 717 C CA . CYS A 1 91 ? -12.684 -7.749 4.912 1.00 89.00 91 CYS A CA 1
ATOM 718 C C . CYS A 1 91 ? -12.090 -8.792 5.864 1.00 89.00 91 CYS A C 1
ATOM 720 O O . CYS A 1 91 ? -12.264 -8.670 7.067 1.00 89.00 91 CYS A O 1
ATOM 722 N N . VAL A 1 92 ? -11.281 -9.729 5.353 1.00 84.38 92 VAL A N 1
ATOM 723 C CA . VAL A 1 92 ? -10.584 -10.713 6.205 1.00 84.38 92 VAL A CA 1
ATOM 724 C C . VAL A 1 92 ? -9.735 -10.023 7.278 1.00 84.38 92 VAL A C 1
ATOM 726 O O . VAL A 1 92 ? -9.733 -10.446 8.425 1.00 84.38 92 VAL A O 1
ATOM 729 N N . LEU A 1 93 ? -9.024 -8.946 6.932 1.00 84.56 93 LEU A N 1
ATOM 730 C CA . LEU A 1 93 ? -8.219 -8.193 7.900 1.00 84.56 93 LEU A CA 1
ATOM 731 C C . LEU A 1 93 ? -9.072 -7.413 8.904 1.00 84.56 93 LEU A C 1
ATOM 733 O O . LEU A 1 93 ? -8.723 -7.342 10.079 1.00 84.56 93 LEU A O 1
ATOM 737 N N . ALA A 1 94 ? -10.175 -6.829 8.443 1.00 85.50 94 ALA A N 1
ATOM 738 C CA . ALA A 1 94 ? -11.117 -6.103 9.278 1.00 85.50 94 ALA A CA 1
ATOM 739 C C . ALA A 1 94 ? -11.815 -7.031 10.286 1.00 85.50 94 ALA A C 1
ATOM 741 O O . ALA A 1 94 ? -12.004 -6.628 11.429 1.00 85.50 94 ALA A O 1
ATOM 742 N N . ASP A 1 95 ? -12.136 -8.266 9.893 1.00 80.56 95 ASP A N 1
ATOM 743 C CA . ASP A 1 95 ? -12.770 -9.276 10.753 1.00 80.56 95 ASP A CA 1
ATOM 744 C C . ASP A 1 95 ? -11.827 -9.806 11.841 1.00 80.56 95 ASP A C 1
ATOM 746 O O . ASP A 1 95 ? -12.268 -10.215 12.912 1.00 80.56 95 ASP A O 1
ATOM 750 N N . LEU A 1 96 ? -10.514 -9.769 11.595 1.00 78.00 96 LEU A N 1
ATOM 751 C CA . LEU A 1 96 ? -9.505 -10.097 12.605 1.00 78.00 96 LEU A CA 1
ATOM 752 C C . LEU A 1 96 ? -9.329 -8.975 13.642 1.00 78.00 96 LEU A C 1
ATOM 754 O O . LEU A 1 96 ? -8.748 -9.204 14.705 1.00 78.00 96 LEU A O 1
ATOM 758 N N . CYS A 1 97 ? -9.812 -7.763 13.353 1.00 74.94 97 CYS A N 1
ATOM 759 C CA . CYS A 1 97 ? -9.754 -6.642 14.280 1.00 74.94 97 CYS A CA 1
ATOM 760 C C . CYS A 1 97 ? -10.890 -6.745 15.308 1.00 74.94 97 CYS A C 1
ATOM 762 O O . CYS A 1 97 ? -12.069 -6.714 14.959 1.00 74.94 97 CYS A O 1
ATOM 764 N N . LYS A 1 98 ? -10.532 -6.845 16.594 1.00 73.88 98 LYS A N 1
ATOM 765 C CA . LYS A 1 98 ? -11.501 -6.821 17.702 1.00 73.88 98 LYS A CA 1
ATOM 766 C C . LYS A 1 98 ? -12.225 -5.455 17.747 1.00 73.88 98 LYS A C 1
ATOM 768 O O . LYS A 1 98 ? -11.585 -4.444 17.439 1.00 73.88 98 LYS A O 1
ATOM 773 N N . PRO A 1 99 ? -13.500 -5.393 18.186 1.00 82.31 99 PRO A N 1
ATOM 774 C CA . PRO A 1 99 ? -14.182 -4.130 18.480 1.00 82.31 99 PRO A CA 1
ATOM 775 C C . PRO A 1 99 ? -13.332 -3.203 19.357 1.00 82.31 99 PRO A C 1
ATOM 777 O O . PRO A 1 99 ? -12.659 -3.652 20.290 1.00 82.31 99 PRO A O 1
ATOM 780 N N . GLY A 1 100 ? -13.314 -1.915 19.028 1.00 79.06 100 GLY A N 1
ATOM 781 C CA . GLY A 1 100 ? -12.454 -0.902 19.645 1.00 79.06 100 GLY A CA 1
ATOM 782 C C . GLY A 1 100 ? -11.000 -0.879 19.149 1.00 79.06 100 GLY A C 1
ATOM 783 O O . GLY A 1 100 ? -10.267 0.047 19.506 1.00 79.06 100 GLY A O 1
ATOM 784 N N . GLY A 1 101 ? -10.575 -1.854 18.338 1.00 74.81 101 GLY A N 1
ATOM 785 C CA . GLY A 1 101 ? -9.259 -1.887 17.694 1.00 74.81 101 GLY A CA 1
ATOM 786 C C . GLY A 1 101 ? -9.158 -0.951 16.484 1.00 74.81 101 GLY A C 1
ATOM 787 O O . GLY A 1 101 ? -10.165 -0.467 15.971 1.00 74.81 101 GLY A O 1
ATOM 788 N N . THR A 1 102 ? -7.937 -0.697 16.001 1.00 84.06 102 THR A N 1
ATOM 789 C CA . THR A 1 102 ? -7.712 0.131 14.800 1.00 84.06 102 THR A CA 1
ATOM 790 C C . THR A 1 102 ? -7.250 -0.714 13.622 1.00 84.06 102 THR A C 1
ATOM 792 O O . THR A 1 102 ? -6.342 -1.542 13.744 1.00 84.06 102 THR A O 1
ATOM 795 N N . VAL A 1 103 ? -7.835 -0.433 12.461 1.00 87.56 103 VAL A N 1
ATOM 796 C CA . VAL A 1 103 ? -7.425 -0.957 11.160 1.00 87.56 103 VAL A CA 1
ATOM 797 C C . VAL A 1 103 ? -6.740 0.159 10.381 1.00 87.56 103 VAL A C 1
ATOM 799 O O . VAL A 1 103 ? -7.312 1.231 10.201 1.00 87.56 103 VAL A O 1
ATOM 802 N N . THR A 1 104 ? -5.525 -0.096 9.900 1.00 90.31 104 THR A N 1
ATOM 803 C CA . THR A 1 104 ? -4.725 0.841 9.100 1.00 90.31 104 THR A CA 1
ATOM 804 C C . THR A 1 104 ? -4.322 0.199 7.777 1.00 90.31 104 THR A C 1
ATOM 806 O O . THR A 1 104 ? -3.669 -0.846 7.759 1.00 90.31 104 THR A O 1
ATOM 809 N N . VAL A 1 105 ? -4.643 0.843 6.653 1.00 92.69 105 VAL A N 1
ATOM 810 C CA . VAL A 1 105 ? -4.303 0.350 5.310 1.00 92.69 105 VAL A CA 1
ATOM 811 C C . VAL A 1 105 ? -3.507 1.364 4.499 1.00 92.69 105 VAL A C 1
ATOM 813 O O . VAL A 1 105 ? -3.805 2.556 4.489 1.00 92.69 105 VAL A O 1
ATOM 816 N N . GLY A 1 106 ? -2.490 0.876 3.786 1.00 94.31 106 GLY A N 1
ATOM 817 C CA . GLY A 1 106 ? -1.612 1.663 2.925 1.00 94.31 106 GLY A CA 1
ATOM 818 C C . GLY A 1 106 ? -1.715 1.232 1.465 1.00 94.31 106 GLY A C 1
ATOM 819 O O . GLY A 1 106 ? -1.337 0.109 1.119 1.00 94.31 106 GLY A O 1
ATOM 820 N N . LEU A 1 107 ? -2.202 2.116 0.591 1.00 95.06 107 LEU A N 1
ATOM 821 C CA . LEU A 1 107 ? -2.556 1.796 -0.795 1.00 95.06 107 LEU A CA 1
ATOM 822 C C . LEU A 1 107 ? -1.938 2.763 -1.809 1.00 95.06 107 LEU A C 1
ATOM 824 O O . LEU A 1 107 ? -1.713 3.941 -1.520 1.00 95.06 107 LEU A O 1
ATOM 828 N N . TYR A 1 108 ? -1.728 2.296 -3.046 1.00 95.19 108 TYR A N 1
ATOM 829 C CA . TYR A 1 108 ? -1.410 3.207 -4.142 1.00 95.19 108 TYR A CA 1
ATOM 830 C C . TYR A 1 108 ? -2.613 4.074 -4.517 1.00 95.19 108 TYR A C 1
ATOM 832 O O . TYR A 1 108 ? -3.703 3.583 -4.820 1.00 95.19 108 TYR A O 1
ATOM 840 N N . ASN A 1 109 ? -2.399 5.390 -4.522 1.00 95.25 109 ASN A N 1
ATOM 841 C CA . ASN A 1 109 ? -3.429 6.366 -4.834 1.00 95.25 109 ASN A CA 1
ATOM 842 C C . ASN A 1 109 ? -3.742 6.394 -6.337 1.00 95.25 109 ASN A C 1
ATOM 844 O O . ASN A 1 109 ? -2.845 6.531 -7.172 1.00 95.25 109 ASN A O 1
ATOM 848 N N . ARG A 1 110 ? -5.033 6.370 -6.676 1.00 93.75 110 ARG A N 1
ATOM 849 C CA . ARG A 1 110 ? -5.560 6.414 -8.050 1.00 93.75 110 ARG A CA 1
ATOM 850 C C . ARG A 1 110 ? -5.023 7.575 -8.882 1.00 93.75 110 ARG A C 1
ATOM 852 O O . ARG A 1 110 ? -4.690 7.378 -10.054 1.00 93.75 110 ARG A O 1
ATOM 859 N N . TYR A 1 111 ? -4.937 8.754 -8.277 1.00 92.12 111 TYR A N 1
ATOM 860 C CA . TYR A 1 111 ? -4.548 9.990 -8.946 1.00 92.12 111 TYR A CA 1
ATOM 861 C C . TYR A 1 111 ? -3.043 10.222 -8.815 1.00 92.12 111 TYR A C 1
ATOM 863 O O . TYR A 1 111 ? -2.347 10.349 -9.817 1.00 92.12 111 TYR A O 1
ATOM 871 N N . GLY A 1 112 ? -2.510 10.163 -7.593 1.00 91.12 112 GLY A N 1
ATOM 872 C CA . GLY A 1 112 ? -1.090 10.364 -7.296 1.00 91.12 112 GLY A CA 1
ATOM 873 C C . GLY A 1 112 ? -0.140 9.448 -8.072 1.00 91.12 112 GLY A C 1
ATOM 874 O O . GLY A 1 112 ? 0.987 9.835 -8.383 1.00 91.12 112 GLY A O 1
ATOM 875 N N . ARG A 1 113 ? -0.593 8.240 -8.431 1.00 93.50 113 ARG A N 1
ATOM 876 C CA . ARG A 1 113 ? 0.197 7.250 -9.174 1.00 93.50 113 ARG A CA 1
ATOM 877 C C . ARG A 1 113 ? 0.063 7.375 -10.701 1.00 93.50 113 ARG A C 1
ATOM 879 O O . ARG A 1 113 ? 0.683 6.589 -11.408 1.00 93.50 113 ARG A O 1
ATOM 886 N N . LEU A 1 114 ? -0.687 8.342 -11.244 1.00 93.06 114 LEU A N 1
ATOM 887 C CA . LEU A 1 114 ? -0.975 8.444 -12.689 1.00 93.06 114 LEU A CA 1
ATOM 888 C C . LEU A 1 114 ? 0.283 8.482 -13.571 1.00 93.06 114 LEU A C 1
ATOM 890 O O . LEU A 1 114 ? 0.409 7.687 -14.498 1.00 93.06 114 LEU A O 1
ATOM 894 N N . VAL A 1 115 ? 1.243 9.357 -13.264 1.00 91.88 115 VAL A N 1
ATOM 895 C CA . VAL A 1 115 ? 2.499 9.460 -14.036 1.00 91.88 115 VAL A CA 1
ATOM 896 C C . VAL A 1 115 ? 3.266 8.136 -14.012 1.00 91.88 115 VAL A C 1
ATOM 898 O O . VAL A 1 115 ? 3.827 7.697 -15.014 1.00 91.88 115 VAL A O 1
ATOM 901 N N . HIS A 1 116 ? 3.258 7.465 -12.864 1.00 93.00 116 HIS A N 1
ATOM 902 C CA . HIS A 1 116 ? 3.907 6.176 -12.692 1.00 93.00 116 HIS A CA 1
ATOM 903 C C . HIS A 1 116 ? 3.196 5.058 -13.470 1.00 93.00 116 HIS A C 1
ATOM 905 O O . HIS A 1 116 ? 3.854 4.224 -14.086 1.00 93.00 116 HIS A O 1
ATOM 911 N N . ARG A 1 117 ? 1.860 5.080 -13.517 1.00 94.12 117 ARG A N 1
ATOM 912 C CA . ARG A 1 117 ? 1.039 4.167 -14.329 1.00 94.12 117 ARG A CA 1
ATOM 913 C C . ARG A 1 117 ? 1.368 4.280 -15.811 1.00 94.12 117 ARG A C 1
ATOM 915 O O . ARG A 1 117 ? 1.572 3.261 -16.461 1.00 94.12 117 ARG A O 1
ATOM 922 N N . ILE A 1 118 ? 1.484 5.507 -16.321 1.00 94.12 118 ILE A N 1
ATOM 923 C CA . ILE A 1 118 ? 1.898 5.760 -17.709 1.00 94.12 118 ILE A CA 1
ATOM 924 C C . ILE A 1 118 ? 3.287 5.165 -17.957 1.00 94.12 118 ILE A C 1
ATOM 926 O O . ILE A 1 118 ? 3.498 4.487 -18.958 1.00 94.12 118 ILE A O 1
ATOM 930 N N . ARG A 1 119 ? 4.221 5.340 -17.016 1.00 94.19 119 ARG A N 1
ATOM 931 C 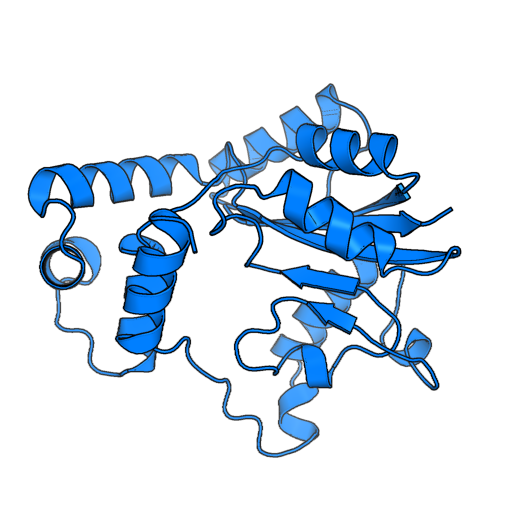CA . ARG A 1 119 ? 5.568 4.770 -17.138 1.00 94.19 119 ARG A CA 1
ATOM 932 C C . ARG A 1 119 ? 5.562 3.239 -17.148 1.00 94.19 119 ARG A C 1
ATOM 934 O O . ARG A 1 119 ? 6.261 2.646 -17.962 1.00 94.19 119 ARG A O 1
ATOM 941 N N . ARG A 1 120 ? 4.749 2.593 -16.305 1.00 94.69 120 ARG A N 1
ATOM 942 C CA . ARG A 1 120 ? 4.562 1.130 -16.319 1.00 94.69 120 ARG A CA 1
ATOM 943 C C . ARG A 1 120 ? 3.930 0.636 -17.620 1.00 94.69 120 ARG A C 1
ATOM 945 O O . ARG A 1 120 ? 4.373 -0.377 -18.152 1.00 94.69 120 ARG A O 1
ATOM 952 N N . LEU A 1 121 ? 2.967 1.377 -18.170 1.00 93.88 121 LEU A N 1
ATOM 953 C CA . LEU A 1 121 ? 2.394 1.079 -19.483 1.00 93.88 121 LEU A CA 1
ATOM 954 C C . LEU A 1 121 ? 3.461 1.152 -20.583 1.00 93.88 121 LEU A C 1
ATOM 956 O O . LEU A 1 121 ? 3.582 0.220 -21.369 1.00 93.88 121 LEU A O 1
ATOM 960 N N . GLN A 1 122 ? 4.282 2.206 -20.600 1.00 95.25 122 GLN A N 1
ATOM 961 C CA . GLN A 1 122 ? 5.394 2.335 -21.547 1.00 95.25 122 GLN A CA 1
ATOM 962 C C . GLN A 1 122 ? 6.382 1.169 -21.430 1.00 95.25 122 GLN A C 1
ATOM 964 O O . GLN A 1 122 ? 6.782 0.613 -22.448 1.00 95.25 122 GLN A O 1
ATOM 969 N N . ILE A 1 123 ? 6.751 0.762 -20.213 1.00 95.94 123 ILE A N 1
ATOM 970 C CA . ILE A 1 123 ? 7.609 -0.413 -19.999 1.00 95.94 123 ILE A CA 1
ATOM 971 C C . ILE A 1 123 ? 6.955 -1.671 -20.589 1.00 95.94 123 ILE A C 1
ATOM 973 O O . ILE A 1 123 ? 7.613 -2.418 -21.308 1.00 95.94 123 ILE A O 1
ATOM 977 N N . GLY A 1 124 ? 5.660 -1.885 -20.335 1.00 94.00 124 GLY A N 1
ATOM 978 C CA . GLY A 1 124 ? 4.913 -3.021 -20.877 1.00 94.00 124 GLY A CA 1
ATOM 979 C C . GLY A 1 124 ? 4.860 -3.041 -22.407 1.00 94.00 124 GLY A C 1
ATOM 980 O O . GLY A 1 124 ? 5.095 -4.087 -23.002 1.00 94.00 124 GLY A O 1
ATOM 981 N N . LEU A 1 125 ? 4.630 -1.887 -23.041 1.00 95.56 125 LEU A N 1
ATOM 982 C CA . LEU A 1 125 ? 4.611 -1.754 -24.503 1.00 95.56 125 LEU A CA 1
ATOM 983 C C . LEU A 1 125 ? 5.977 -2.046 -25.141 1.00 95.56 125 LEU A C 1
ATOM 985 O O . LEU A 1 125 ? 6.030 -2.605 -26.229 1.00 95.56 125 LEU A O 1
ATOM 989 N N . ASN A 1 126 ? 7.077 -1.689 -24.471 1.00 96.06 126 ASN A N 1
ATOM 990 C CA . ASN A 1 126 ? 8.426 -1.852 -25.022 1.00 96.06 126 ASN A CA 1
ATOM 991 C C . ASN A 1 126 ? 9.077 -3.207 -24.695 1.00 96.06 126 ASN A C 1
ATOM 993 O O . ASN A 1 126 ? 9.944 -3.657 -25.439 1.00 96.06 126 ASN A O 1
ATOM 997 N N . ALA A 1 127 ? 8.716 -3.841 -23.575 1.00 95.19 127 ALA A N 1
ATOM 998 C CA . ALA A 1 127 ? 9.398 -5.037 -23.067 1.00 95.19 127 ALA A CA 1
ATOM 999 C C . ALA A 1 127 ? 8.482 -6.262 -22.867 1.00 95.19 127 ALA A C 1
ATOM 1001 O O . ALA A 1 127 ? 8.960 -7.331 -22.480 1.00 95.19 127 ALA A O 1
ATOM 1002 N N . GLY A 1 128 ? 7.179 -6.142 -23.146 1.00 92.94 128 GLY A N 1
ATOM 1003 C CA . GLY A 1 128 ? 6.200 -7.222 -22.990 1.00 92.94 128 GLY A CA 1
ATOM 1004 C C . GLY A 1 128 ? 5.823 -7.475 -21.530 1.00 92.94 128 GLY A C 1
ATOM 1005 O O . GLY A 1 128 ? 5.858 -6.560 -20.712 1.00 92.94 128 GLY A O 1
ATOM 1006 N N . GLU A 1 129 ? 5.426 -8.705 -21.186 1.00 88.44 129 GLU A N 1
ATOM 1007 C CA . GLU A 1 129 ? 5.044 -9.107 -19.813 1.00 88.44 129 GLU A CA 1
ATOM 1008 C C . GLU A 1 129 ? 6.177 -9.761 -19.011 1.00 88.44 129 GLU A C 1
ATOM 1010 O O . GLU A 1 129 ? 6.075 -9.881 -17.793 1.00 88.44 129 GLU A O 1
ATOM 1015 N N . ASN A 1 130 ? 7.264 -10.167 -19.672 1.00 92.06 130 ASN A N 1
ATOM 1016 C CA . ASN A 1 130 ? 8.368 -10.854 -19.013 1.00 92.06 130 ASN A CA 1
ATOM 1017 C C . ASN A 1 130 ? 9.103 -9.913 -18.039 1.00 92.06 130 ASN A C 1
ATOM 1019 O O . ASN A 1 130 ? 9.529 -8.820 -18.414 1.00 92.06 130 ASN A O 1
ATOM 1023 N N . ILE A 1 131 ? 9.260 -10.365 -16.793 1.00 91.56 131 ILE A N 1
ATOM 1024 C CA . ILE A 1 131 ? 9.826 -9.578 -15.691 1.00 91.56 131 ILE A CA 1
ATOM 1025 C C . ILE A 1 131 ? 11.275 -9.160 -15.990 1.00 91.56 131 ILE A C 1
ATOM 1027 O O . ILE A 1 131 ? 11.609 -7.988 -15.833 1.00 91.56 131 ILE A O 1
ATOM 1031 N N . ASP A 1 132 ? 12.116 -10.070 -16.486 1.00 91.94 132 ASP A N 1
ATOM 1032 C CA . ASP A 1 132 ? 13.538 -9.786 -16.727 1.00 91.94 132 ASP A CA 1
ATOM 1033 C C . ASP A 1 132 ? 13.713 -8.749 -17.837 1.00 91.94 132 ASP A C 1
ATOM 1035 O O . ASP A 1 132 ? 14.438 -7.768 -17.673 1.00 91.94 132 ASP A O 1
ATOM 1039 N N . LYS A 1 133 ? 12.968 -8.901 -18.940 1.00 94.81 133 LYS A N 1
ATOM 1040 C CA . LYS A 1 133 ? 12.984 -7.940 -20.056 1.00 94.81 133 LYS A CA 1
ATOM 1041 C C . LYS A 1 133 ? 12.537 -6.551 -19.613 1.00 94.81 133 LYS A C 1
ATOM 1043 O O . LYS A 1 133 ? 13.110 -5.542 -20.027 1.00 94.81 133 LYS A O 1
ATOM 1048 N N . ARG A 1 134 ? 11.509 -6.478 -18.764 1.00 95.62 134 ARG A N 1
ATOM 1049 C CA . ARG A 1 134 ? 11.044 -5.210 -18.194 1.00 95.62 134 ARG A CA 1
ATOM 1050 C C . ARG A 1 134 ? 12.093 -4.590 -17.276 1.00 95.62 134 ARG A C 1
ATOM 1052 O O . ARG A 1 134 ? 12.305 -3.383 -17.364 1.00 95.62 134 ARG A O 1
ATOM 1059 N N . LEU A 1 135 ? 12.758 -5.376 -16.427 1.00 95.06 135 LEU A N 1
ATOM 1060 C CA . LEU A 1 135 ? 13.805 -4.863 -15.543 1.00 95.06 135 LEU A CA 1
ATOM 1061 C C . LEU A 1 135 ? 15.028 -4.383 -16.338 1.00 95.06 135 LEU A C 1
ATOM 1063 O O . LEU A 1 135 ? 15.537 -3.299 -16.070 1.00 95.06 135 LEU A O 1
ATOM 1067 N N . GLU A 1 136 ? 15.431 -5.104 -17.384 1.00 95.31 136 GLU A N 1
ATOM 1068 C CA . GLU A 1 136 ? 16.493 -4.674 -18.300 1.00 95.31 136 GLU A CA 1
ATOM 1069 C C . GLU A 1 136 ? 16.126 -3.365 -19.022 1.00 95.31 136 GLU A C 1
ATOM 1071 O O . GLU A 1 136 ? 16.940 -2.443 -19.152 1.00 95.31 136 GLU A O 1
ATOM 1076 N N . TYR A 1 137 ? 14.868 -3.230 -19.451 1.00 96.31 137 TYR A N 1
ATOM 1077 C CA . TYR A 1 137 ? 14.369 -1.976 -20.005 1.00 96.31 137 TYR A CA 1
ATOM 1078 C C . TYR A 1 137 ? 14.427 -0.842 -18.971 1.00 96.31 137 TYR A C 1
ATOM 1080 O O . TYR A 1 137 ? 14.802 0.283 -19.311 1.00 96.31 137 TYR A O 1
ATOM 1088 N N . VAL A 1 138 ? 14.083 -1.115 -17.709 1.00 96.38 138 VAL A N 1
ATOM 1089 C CA . VAL A 1 138 ? 14.165 -0.152 -16.599 1.00 96.38 138 VAL A CA 1
ATOM 1090 C C . VAL A 1 138 ? 15.613 0.282 -16.349 1.00 96.38 138 VAL A C 1
ATOM 1092 O O . VAL A 1 138 ? 15.875 1.482 -16.240 1.00 96.38 138 VAL A O 1
ATOM 1095 N N . GLU A 1 139 ? 16.563 -0.649 -16.341 1.00 96.31 139 GLU A N 1
ATOM 1096 C CA . GLU A 1 139 ? 17.999 -0.362 -16.236 1.00 96.31 139 GLU A CA 1
ATOM 1097 C C . GLU A 1 139 ? 18.472 0.596 -17.326 1.00 96.31 139 GLU A C 1
ATOM 1099 O O . GLU A 1 139 ? 19.114 1.607 -17.039 1.00 96.31 139 GLU A O 1
ATOM 1104 N N . ARG A 1 140 ? 18.102 0.324 -18.580 1.00 95.94 140 ARG A N 1
ATOM 1105 C CA . ARG A 1 140 ? 18.528 1.123 -19.734 1.00 95.94 140 ARG A CA 1
ATOM 1106 C C . ARG A 1 140 ? 17.843 2.490 -19.801 1.00 95.94 140 ARG A C 1
ATOM 1108 O O . ARG A 1 140 ? 18.503 3.497 -20.036 1.00 95.94 140 ARG A O 1
ATOM 1115 N N . SER A 1 141 ? 16.525 2.536 -19.617 1.00 94.00 141 SER A N 1
ATOM 1116 C CA . SER A 1 141 ? 15.707 3.728 -19.906 1.00 94.00 141 SER A CA 1
ATOM 1117 C C . SER A 1 141 ? 15.461 4.633 -18.696 1.00 94.00 141 SER A C 1
ATOM 1119 O O . SER A 1 141 ? 15.288 5.843 -18.854 1.00 94.00 141 SER A O 1
ATOM 1121 N N . ILE A 1 142 ? 15.422 4.066 -17.485 1.00 94.06 142 ILE A N 1
ATOM 1122 C CA . ILE A 1 142 ? 15.113 4.793 -16.249 1.00 94.06 142 ILE A CA 1
ATOM 1123 C C . ILE A 1 142 ? 16.387 5.080 -15.472 1.00 94.06 142 ILE A C 1
ATOM 1125 O O . ILE A 1 142 ? 16.679 6.243 -15.205 1.00 94.06 142 ILE A O 1
ATOM 1129 N N . TYR A 1 143 ? 17.126 4.031 -15.114 1.00 94.00 143 TYR A N 1
ATOM 1130 C CA . TYR A 1 143 ? 18.323 4.158 -14.284 1.00 94.00 143 TYR A CA 1
ATOM 1131 C C . TYR A 1 143 ? 19.556 4.549 -15.104 1.00 94.00 143 TYR A C 1
ATOM 1133 O O . TYR A 1 143 ? 20.490 5.123 -14.550 1.00 94.00 143 TYR A O 1
ATOM 1141 N N . ARG A 1 144 ? 19.544 4.284 -16.419 1.00 95.19 144 ARG A N 1
ATOM 1142 C CA . ARG A 1 144 ? 20.656 4.503 -17.364 1.00 95.19 144 ARG A CA 1
ATOM 1143 C C . ARG A 1 144 ? 21.955 3.810 -16.934 1.00 95.19 144 ARG A C 1
ATOM 1145 O O . ARG A 1 144 ? 23.048 4.267 -17.251 1.00 95.19 144 ARG A O 1
ATOM 1152 N N . ARG A 1 145 ? 21.821 2.711 -16.189 1.00 95.88 145 ARG A N 1
ATOM 1153 C CA . ARG A 1 145 ? 22.901 1.836 -15.724 1.00 95.88 145 ARG A CA 1
ATOM 1154 C C . ARG A 1 145 ? 22.324 0.521 -15.208 1.00 95.88 145 ARG A C 1
ATOM 1156 O O . ARG A 1 145 ? 21.141 0.447 -14.882 1.00 95.88 145 ARG A O 1
ATOM 1163 N N . LYS A 1 146 ? 23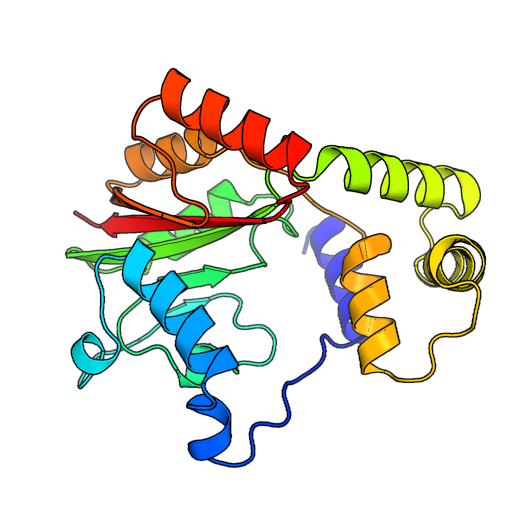.193 -0.477 -15.052 1.00 95.38 146 LYS A N 1
ATOM 1164 C CA . LYS A 1 146 ? 22.866 -1.717 -14.342 1.00 95.38 146 LYS A CA 1
ATOM 1165 C C . LYS A 1 146 ? 22.636 -1.464 -12.847 1.00 95.38 146 LYS A C 1
ATOM 1167 O O . LYS A 1 146 ? 23.310 -0.613 -12.244 1.00 95.38 146 LYS A O 1
ATOM 1172 N N . LEU A 1 147 ? 21.675 -2.185 -12.270 1.00 94.12 147 LEU A N 1
ATOM 1173 C CA . LEU A 1 147 ? 21.398 -2.162 -10.833 1.00 94.12 147 LEU A CA 1
ATOM 1174 C C . LEU A 1 147 ? 22.425 -3.041 -10.125 1.00 94.12 147 LEU A C 1
ATOM 1176 O O . LEU A 1 147 ? 22.622 -4.200 -10.488 1.00 94.12 147 LEU A O 1
ATOM 1180 N N . LYS A 1 148 ? 23.108 -2.476 -9.131 1.00 91.19 148 LYS A N 1
ATOM 1181 C CA . LYS A 1 148 ? 24.328 -3.088 -8.582 1.00 91.19 148 LYS A CA 1
ATOM 1182 C C . LYS A 1 148 ? 24.067 -4.014 -7.402 1.00 91.19 148 LYS A C 1
ATOM 1184 O O . LYS A 1 148 ? 24.867 -4.906 -7.154 1.00 91.19 148 LYS A O 1
ATOM 1189 N N . SER A 1 149 ? 22.986 -3.786 -6.661 1.00 89.88 149 SER A N 1
ATOM 1190 C CA . SER A 1 149 ? 22.665 -4.547 -5.455 1.00 89.88 149 SER A CA 1
ATOM 1191 C C . SER A 1 149 ? 21.313 -5.235 -5.566 1.00 89.88 149 SER A C 1
ATOM 1193 O O . SER A 1 149 ? 20.410 -4.746 -6.249 1.00 89.88 149 SER A O 1
ATOM 1195 N N . THR A 1 150 ? 21.149 -6.329 -4.822 1.00 87.00 150 THR A N 1
ATOM 1196 C CA . THR A 1 150 ? 19.864 -7.024 -4.668 1.00 87.00 150 THR A CA 1
ATOM 1197 C C . THR A 1 150 ? 18.775 -6.072 -4.184 1.00 87.00 150 THR A C 1
ATOM 1199 O O . THR A 1 150 ? 17.672 -6.079 -4.716 1.00 87.00 150 THR A O 1
ATOM 1202 N N . HIS A 1 151 ? 19.103 -5.177 -3.244 1.00 87.00 151 HIS A N 1
ATOM 1203 C CA . HIS A 1 151 ? 18.178 -4.149 -2.770 1.00 87.00 151 HIS A CA 1
ATOM 1204 C C . HIS A 1 151 ? 17.716 -3.230 -3.906 1.00 87.00 151 HIS A C 1
ATOM 1206 O O . HIS A 1 151 ? 16.538 -2.898 -4.012 1.00 87.00 151 HIS A O 1
ATOM 1212 N N . GLU A 1 152 ? 18.641 -2.769 -4.747 1.00 91.94 152 GLU A N 1
ATOM 1213 C CA . GLU A 1 152 ? 18.302 -1.885 -5.856 1.00 91.94 152 GLU A CA 1
ATOM 1214 C C . GLU A 1 152 ? 17.426 -2.598 -6.894 1.00 91.94 152 GLU A C 1
ATOM 1216 O O . GLU A 1 152 ? 16.435 -2.027 -7.355 1.00 91.94 152 GLU A O 1
ATOM 1221 N N . GLN A 1 153 ? 17.762 -3.849 -7.213 1.00 92.31 153 GLN A N 1
ATOM 1222 C CA . GLN A 1 153 ? 16.987 -4.698 -8.116 1.00 92.31 153 GLN A CA 1
ATOM 1223 C C . GLN A 1 153 ? 15.575 -4.931 -7.592 1.00 92.31 153 GLN A C 1
ATOM 1225 O O . GLN A 1 153 ? 14.620 -4.670 -8.317 1.00 92.31 153 GLN A O 1
ATOM 1230 N N . ALA A 1 154 ? 15.434 -5.324 -6.328 1.00 89.75 154 ALA A N 1
ATOM 1231 C CA . ALA A 1 154 ? 14.142 -5.543 -5.697 1.00 89.75 154 ALA A CA 1
ATOM 1232 C C . ALA A 1 154 ? 13.300 -4.267 -5.629 1.00 89.75 154 ALA A C 1
ATOM 1234 O O . ALA A 1 154 ? 12.129 -4.285 -5.996 1.00 89.75 154 ALA A O 1
ATOM 1235 N N . TYR A 1 155 ? 13.904 -3.131 -5.273 1.00 90.75 155 TYR A N 1
ATOM 1236 C CA . TYR A 1 155 ? 13.206 -1.847 -5.273 1.00 90.75 155 TYR A CA 1
ATOM 1237 C C . TYR A 1 155 ? 12.726 -1.442 -6.677 1.00 90.75 155 TYR A C 1
ATOM 1239 O O . TYR A 1 155 ? 11.604 -0.965 -6.846 1.00 90.75 155 TYR A O 1
ATOM 1247 N N . ALA A 1 156 ? 13.559 -1.619 -7.706 1.00 93.88 156 ALA A N 1
ATOM 1248 C CA . ALA A 1 156 ? 13.176 -1.314 -9.081 1.00 93.88 156 ALA A CA 1
ATOM 1249 C C . ALA A 1 156 ? 12.123 -2.295 -9.621 1.00 93.88 156 ALA A C 1
ATOM 1251 O O . ALA A 1 156 ? 11.208 -1.867 -10.329 1.00 93.88 156 ALA A O 1
ATOM 1252 N N . ALA A 1 157 ? 12.240 -3.579 -9.278 1.00 93.50 157 ALA A N 1
ATOM 1253 C CA . ALA A 1 157 ? 11.310 -4.631 -9.662 1.00 93.50 157 ALA A CA 1
ATOM 1254 C C . ALA A 1 157 ? 9.926 -4.384 -9.052 1.00 93.50 157 ALA A C 1
ATOM 1256 O O . ALA A 1 157 ? 8.946 -4.301 -9.789 1.00 93.50 157 ALA A O 1
ATOM 1257 N N . ASP A 1 158 ? 9.858 -4.159 -7.741 1.00 91.50 158 ASP A N 1
ATOM 1258 C CA . ASP A 1 158 ? 8.627 -3.816 -7.029 1.00 91.50 158 ASP A CA 1
ATOM 1259 C C . ASP A 1 158 ? 7.969 -2.556 -7.607 1.00 91.50 158 ASP A C 1
A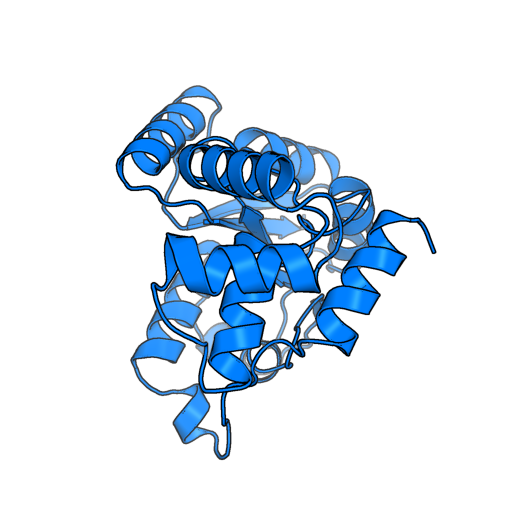TOM 1261 O O . ASP A 1 158 ? 6.785 -2.535 -7.941 1.00 91.50 158 ASP A O 1
ATOM 1265 N N . LYS A 1 159 ? 8.769 -1.514 -7.838 1.00 91.94 159 LYS A N 1
ATOM 1266 C CA . LYS A 1 159 ? 8.261 -0.237 -8.327 1.00 91.94 159 LYS A CA 1
ATOM 1267 C C . LYS A 1 159 ? 7.782 -0.303 -9.772 1.00 91.94 159 LYS A C 1
ATOM 1269 O O . LYS A 1 159 ? 6.686 0.141 -10.076 1.00 91.94 159 LYS A O 1
ATOM 1274 N N . TYR A 1 160 ? 8.594 -0.792 -10.700 1.00 94.00 160 TYR A N 1
ATOM 1275 C CA . TYR A 1 160 ? 8.321 -0.632 -12.133 1.00 94.00 160 TYR A CA 1
ATOM 1276 C C . TYR A 1 160 ? 7.804 -1.899 -12.802 1.00 94.00 160 TYR A C 1
ATOM 1278 O O . TYR A 1 160 ? 7.122 -1.820 -13.828 1.00 94.00 160 TYR A O 1
ATOM 1286 N N . VAL A 1 161 ? 8.137 -3.056 -12.243 1.00 93.44 161 VAL A N 1
ATOM 1287 C CA . VAL A 1 161 ? 8.034 -4.344 -12.928 1.00 93.44 161 VAL A CA 1
ATOM 1288 C C . VAL A 1 161 ? 7.003 -5.264 -12.288 1.00 93.44 161 VAL A C 1
ATOM 1290 O O . VAL A 1 161 ? 6.624 -6.257 -12.910 1.00 93.44 161 VAL A O 1
ATOM 1293 N N . ASN A 1 162 ? 6.486 -4.904 -11.109 1.00 93.38 162 ASN A N 1
ATOM 1294 C CA . ASN A 1 162 ? 5.487 -5.691 -10.406 1.00 93.38 162 ASN A CA 1
ATOM 1295 C C . ASN A 1 162 ? 4.334 -6.059 -11.357 1.00 93.38 162 ASN A C 1
ATOM 1297 O O . ASN A 1 162 ? 3.840 -5.187 -12.087 1.00 93.38 162 ASN A O 1
ATOM 1301 N N . PRO A 1 163 ? 3.949 -7.344 -11.441 1.00 90.88 163 PRO A N 1
ATOM 1302 C CA . PRO A 1 163 ? 3.035 -7.820 -12.473 1.00 90.88 163 PRO A CA 1
ATOM 1303 C C . PRO A 1 163 ? 1.625 -7.259 -12.307 1.00 90.88 163 PRO A C 1
ATOM 1305 O O . PRO A 1 163 ? 0.883 -7.201 -13.288 1.00 90.88 163 PRO A O 1
ATOM 1308 N N . TYR A 1 164 ? 1.262 -6.795 -11.109 1.00 91.31 164 TYR A N 1
ATOM 1309 C CA . TYR A 1 164 ? -0.071 -6.283 -10.845 1.00 91.31 164 TYR A CA 1
ATOM 1310 C C . TYR A 1 164 ? -0.074 -5.161 -9.802 1.00 91.31 164 TYR A C 1
ATOM 1312 O O . TYR A 1 164 ? 0.517 -5.269 -8.735 1.00 91.31 164 TYR A O 1
ATOM 1320 N N . GLU A 1 165 ? -0.797 -4.086 -10.107 1.00 93.12 165 GLU A N 1
ATOM 1321 C CA . GLU A 1 165 ? -1.114 -3.009 -9.169 1.00 93.12 165 GLU A CA 1
ATOM 1322 C C . GLU A 1 165 ? -2.576 -2.596 -9.394 1.00 93.12 165 GLU A C 1
ATOM 1324 O O . GLU A 1 165 ? -2.971 -2.308 -10.528 1.00 93.12 165 GLU A O 1
ATOM 1329 N N . SER A 1 166 ? -3.360 -2.505 -8.326 1.00 94.38 166 SER A N 1
ATOM 1330 C CA . SER A 1 166 ? -4.613 -1.758 -8.287 1.00 94.38 166 SER A CA 1
ATOM 1331 C C . SER A 1 166 ? -4.386 -0.377 -7.671 1.00 94.38 166 SER A C 1
ATOM 1333 O O . SER A 1 166 ? -3.394 -0.118 -6.989 1.00 94.38 166 SER A O 1
ATOM 1335 N N . TYR A 1 167 ? -5.301 0.553 -7.941 1.00 95.25 167 TYR A N 1
ATOM 1336 C CA .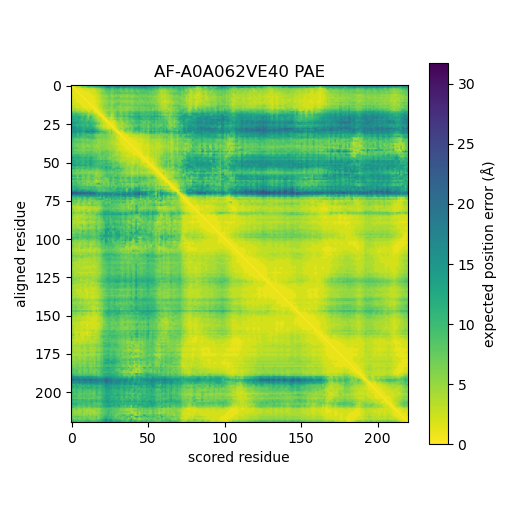 TYR A 1 167 ? -5.173 1.932 -7.482 1.00 95.25 167 TYR A CA 1
ATOM 1337 C C . TYR A 1 167 ? -6.481 2.414 -6.887 1.00 95.25 167 TYR A C 1
ATOM 1339 O O . TYR A 1 167 ? -7.530 2.322 -7.527 1.00 95.25 167 TYR A O 1
ATOM 1347 N N . HIS A 1 168 ? -6.396 2.978 -5.691 1.00 96.00 168 HIS A N 1
ATOM 1348 C CA . HIS A 1 168 ? -7.557 3.247 -4.859 1.00 96.00 168 HIS A CA 1
ATOM 1349 C C . HIS A 1 168 ? -7.701 4.735 -4.574 1.00 96.00 168 HIS A C 1
ATOM 1351 O O . HIS A 1 168 ? -6.722 5.489 -4.567 1.00 96.00 168 HIS A O 1
ATOM 1357 N N . SER A 1 169 ? -8.941 5.172 -4.381 1.00 94.00 169 SER A N 1
ATOM 1358 C CA . SER A 1 169 ? -9.216 6.521 -3.885 1.00 94.00 169 SER A CA 1
ATOM 1359 C C . SER A 1 169 ? -9.512 6.494 -2.391 1.00 94.00 169 SER A C 1
ATOM 1361 O O . SER A 1 169 ? -9.996 5.492 -1.879 1.00 94.00 169 SER A O 1
ATOM 1363 N N . VAL A 1 170 ? -9.291 7.608 -1.699 1.00 93.25 170 VAL A N 1
ATOM 1364 C CA . VAL A 1 170 ? -9.663 7.727 -0.278 1.00 93.25 170 VAL A CA 1
ATOM 1365 C C . VAL A 1 170 ? -11.156 7.454 -0.072 1.00 93.25 170 VAL A C 1
ATOM 1367 O O . VAL A 1 170 ? -11.514 6.692 0.812 1.00 93.25 170 VAL A O 1
ATOM 1370 N N . GLY A 1 171 ? -12.025 7.985 -0.940 1.00 92.38 171 GLY A N 1
ATOM 1371 C CA . GLY A 1 171 ? -13.471 7.742 -0.852 1.00 92.38 171 GLY A CA 1
ATOM 1372 C C . GLY A 1 171 ? -13.874 6.279 -1.062 1.00 92.38 171 GLY A C 1
ATOM 1373 O O . GLY A 1 171 ? -14.851 5.828 -0.481 1.00 92.38 171 GLY A O 1
ATOM 1374 N N . GLU A 1 172 ? -13.112 5.525 -1.857 1.00 94.50 172 GLU A N 1
ATOM 1375 C CA 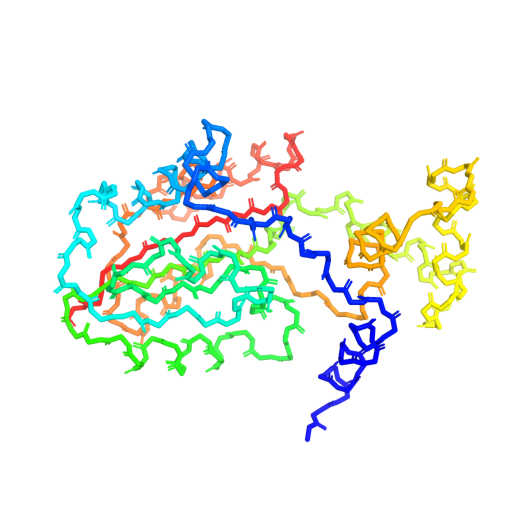. GLU A 1 172 ? -13.322 4.082 -2.024 1.00 94.50 172 GLU A CA 1
ATOM 1376 C C . GLU A 1 172 ? -13.020 3.329 -0.726 1.00 94.50 172 GLU A C 1
ATOM 1378 O O . GLU A 1 172 ? -13.818 2.492 -0.323 1.00 94.50 172 GLU A O 1
ATOM 1383 N N . VAL A 1 173 ? -11.918 3.672 -0.049 1.00 95.12 173 VAL A N 1
ATOM 1384 C CA . VAL A 1 173 ? -11.541 3.042 1.225 1.00 95.12 173 VAL A CA 1
ATOM 1385 C C . VAL A 1 173 ? -12.464 3.467 2.365 1.00 95.12 173 VAL A C 1
ATOM 1387 O O . VAL A 1 173 ? -12.822 2.629 3.181 1.00 95.12 173 VAL A O 1
ATOM 1390 N N . LEU A 1 174 ? -12.923 4.722 2.392 1.00 93.81 174 LEU A N 1
ATOM 1391 C CA . LEU A 1 174 ? -13.972 5.150 3.326 1.00 93.81 174 LEU A CA 1
ATOM 1392 C C . LEU A 1 174 ? -15.252 4.325 3.131 1.00 93.81 174 LEU A C 1
ATOM 1394 O O . LEU A 1 174 ? -15.806 3.825 4.096 1.00 93.81 174 LEU A O 1
ATOM 1398 N N . GLY A 1 175 ? -15.644 4.055 1.883 1.00 94.25 175 GLY A N 1
ATOM 1399 C CA . GLY A 1 175 ? -16.751 3.137 1.610 1.00 94.25 175 GLY A CA 1
ATOM 1400 C C . GLY A 1 175 ? -16.472 1.682 2.013 1.00 94.25 175 GLY A C 1
ATOM 1401 O O . GLY A 1 175 ? -17.415 0.923 2.222 1.00 94.25 175 GLY A O 1
ATOM 1402 N N . TRP A 1 176 ? -15.207 1.252 2.114 1.00 96.19 176 TRP A N 1
ATOM 1403 C CA . TRP A 1 176 ? -14.866 -0.041 2.721 1.00 96.19 176 TRP A CA 1
ATOM 1404 C C . TRP A 1 176 ? -15.045 0.008 4.234 1.00 96.19 176 TRP A C 1
ATOM 1406 O O . TRP A 1 176 ? -15.572 -0.943 4.799 1.00 96.19 176 TRP A O 1
ATOM 1416 N N . PHE A 1 177 ? -14.651 1.105 4.875 1.00 95.38 177 PHE A N 1
ATOM 1417 C CA . PHE A 1 177 ? -14.816 1.300 6.312 1.00 95.38 177 PHE A CA 1
ATOM 1418 C C . PHE A 1 177 ? -16.298 1.308 6.705 1.00 95.38 177 PHE A C 1
ATOM 1420 O O . PHE A 1 177 ? -16.687 0.519 7.562 1.00 95.38 177 PHE A O 1
ATOM 1427 N N . ASP A 1 178 ? -17.133 2.060 5.983 1.00 94.50 178 ASP A N 1
ATOM 1428 C CA . ASP A 1 178 ? -18.585 2.116 6.206 1.00 94.50 178 ASP A CA 1
ATOM 1429 C C . ASP A 1 178 ? -19.235 0.722 6.120 1.00 94.50 178 ASP A C 1
ATOM 1431 O O . ASP A 1 178 ? -20.090 0.364 6.924 1.00 94.50 178 ASP A O 1
ATOM 1435 N N . LYS A 1 179 ? -18.803 -0.107 5.159 1.00 96.69 179 LYS A N 1
ATOM 1436 C CA . LYS A 1 179 ? -19.321 -1.476 4.971 1.00 96.69 179 LYS A CA 1
ATOM 1437 C C . LYS A 1 179 ? -18.869 -2.471 6.036 1.00 96.69 179 LYS A C 1
ATOM 1439 O O . LYS A 1 179 ? -19.458 -3.542 6.128 1.00 96.69 179 LYS A O 1
ATOM 1444 N N . ASN A 1 180 ? -17.795 -2.165 6.759 1.00 95.75 180 ASN A N 1
ATOM 1445 C CA . ASN A 1 180 ? -17.172 -3.074 7.721 1.00 95.75 180 ASN A CA 1
ATOM 1446 C C . ASN A 1 180 ? -17.232 -2.516 9.149 1.00 95.75 180 ASN A C 1
ATOM 1448 O O . ASN A 1 180 ? -16.486 -2.991 10.001 1.00 95.75 180 ASN A O 1
ATOM 1452 N N . ASP A 1 181 ? -18.116 -1.551 9.414 1.00 95.19 181 ASP A N 1
ATOM 1453 C CA . ASP A 1 181 ? -18.336 -0.953 10.735 1.00 95.19 181 ASP A CA 1
ATOM 1454 C C . ASP A 1 181 ? -17.051 -0.373 11.354 1.00 95.19 181 ASP A C 1
ATOM 1456 O O . ASP A 1 181 ? -16.645 -0.684 12.476 1.00 95.19 181 ASP A O 1
ATOM 1460 N N . ILE A 1 182 ? -16.343 0.419 10.546 1.00 94.38 182 ILE A N 1
ATOM 1461 C CA . ILE A 1 182 ? -15.098 1.084 10.925 1.00 94.38 182 ILE A CA 1
ATOM 1462 C C . ILE A 1 182 ? -15.294 2.596 10.814 1.00 94.38 182 ILE A C 1
ATOM 1464 O O . ILE A 1 182 ? -15.609 3.127 9.752 1.00 94.38 182 ILE A O 1
ATOM 1468 N N . THR A 1 183 ? -15.039 3.309 11.902 1.00 94.75 183 THR A N 1
ATOM 1469 C CA . THR A 1 183 ? -15.101 4.769 11.966 1.00 94.75 183 THR A CA 1
ATOM 1470 C C . THR A 1 183 ? -13.746 5.364 11.586 1.00 94.75 183 THR A C 1
ATOM 1472 O O . THR A 1 183 ? -12.743 5.097 12.241 1.00 94.75 183 THR A O 1
ATOM 1475 N N . TYR A 1 184 ? -13.686 6.178 10.529 1.00 93.62 184 TYR A N 1
ATOM 1476 C CA . TYR A 1 184 ? -12.449 6.850 10.102 1.00 93.62 184 TYR A CA 1
ATOM 1477 C C . TYR A 1 184 ? -11.826 7.696 11.223 1.00 93.62 184 TYR A C 1
ATOM 1479 O O . TYR A 1 184 ? -12.513 8.508 11.837 1.00 93.62 184 TYR A O 1
ATOM 1487 N N . THR A 1 185 ? -10.510 7.567 11.410 1.00 92.38 185 THR A N 1
ATOM 1488 C CA . THR A 1 185 ? -9.730 8.357 12.379 1.00 92.38 185 THR A CA 1
ATOM 1489 C C . THR A 1 185 ? -8.772 9.325 11.687 1.00 92.38 185 THR A C 1
ATOM 1491 O O . THR A 1 185 ? -8.606 10.465 12.112 1.00 92.38 185 THR A O 1
ATOM 1494 N N . GLY A 1 186 ? -8.139 8.914 10.585 1.00 91.88 186 GLY A N 1
ATOM 1495 C CA . GLY A 1 186 ? -7.098 9.736 9.977 1.00 91.88 186 GLY A CA 1
ATOM 1496 C C . GLY A 1 186 ? -6.468 9.155 8.719 1.00 91.88 186 GLY A C 1
ATOM 1497 O O . GLY A 1 186 ? -6.663 7.997 8.353 1.00 91.88 186 GLY A O 1
ATOM 1498 N N . SER A 1 187 ? -5.694 9.992 8.026 1.00 92.75 187 SER A N 1
ATOM 1499 C CA . SER A 1 187 ? -4.965 9.611 6.815 1.00 92.75 187 SER A CA 1
ATOM 1500 C C . SER A 1 187 ? -3.639 10.357 6.666 1.00 92.75 187 SER A C 1
ATOM 1502 O O . SER A 1 187 ? -3.477 11.479 7.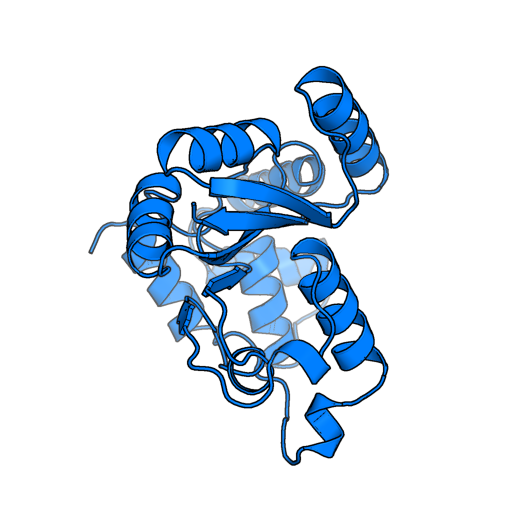151 1.00 92.75 187 SER A O 1
ATOM 1504 N N . TYR A 1 188 ? -2.688 9.728 5.973 1.00 89.75 188 TYR A N 1
ATOM 1505 C CA . TYR A 1 188 ? -1.428 10.332 5.553 1.00 89.75 188 TYR A CA 1
ATOM 1506 C C . TYR A 1 188 ? -1.181 10.117 4.045 1.00 89.75 188 TYR A C 1
ATOM 1508 O O . TYR A 1 188 ? -1.148 8.971 3.600 1.00 89.75 188 TYR A O 1
ATOM 1516 N N . PRO A 1 189 ? -0.935 11.173 3.245 1.00 89.06 189 PRO A N 1
ATOM 1517 C CA . PRO A 1 189 ? -1.045 12.581 3.626 1.00 89.06 189 PRO A CA 1
ATOM 1518 C C . PRO A 1 189 ? -2.461 12.922 4.117 1.00 89.06 189 PRO A C 1
ATOM 1520 O O . PRO A 1 189 ? -3.409 12.209 3.808 1.00 89.06 189 PRO A O 1
ATOM 1523 N N . HIS A 1 190 ? -2.601 13.995 4.896 1.00 85.81 190 HIS A N 1
ATOM 1524 C CA . HIS A 1 190 ? -3.889 14.339 5.498 1.00 85.81 190 HIS A CA 1
ATOM 1525 C C . HIS A 1 190 ? -4.965 14.632 4.442 1.00 85.81 190 HIS A C 1
ATOM 1527 O O . HIS A 1 190 ? -4.701 15.298 3.431 1.00 85.81 190 HIS A O 1
ATOM 1533 N N . THR A 1 191 ? -6.184 14.162 4.709 1.00 84.12 191 THR A N 1
ATOM 1534 C CA . THR A 1 191 ? -7.393 14.481 3.943 1.00 84.12 191 THR A CA 1
ATOM 1535 C C . THR A 1 191 ? -8.541 14.828 4.879 1.00 84.12 191 THR A C 1
ATOM 1537 O O . THR A 1 191 ? -8.654 14.259 5.963 1.00 84.12 191 THR A O 1
ATOM 1540 N N . GLY A 1 192 ? -9.396 15.756 4.446 1.00 73.94 192 GLY A N 1
ATOM 1541 C CA . GLY A 1 192 ? -10.661 16.017 5.126 1.00 73.94 192 GLY A CA 1
ATOM 1542 C C . GLY A 1 192 ? -11.671 14.898 4.871 1.00 73.94 192 GLY A C 1
ATOM 1543 O O . GLY A 1 192 ? -11.628 14.237 3.829 1.00 73.94 192 GLY A O 1
ATOM 1544 N N . THR A 1 193 ? -12.603 14.719 5.803 1.00 68.38 193 THR A N 1
ATOM 1545 C CA . THR A 1 193 ? -13.735 13.802 5.652 1.00 68.38 193 THR A CA 1
ATOM 1546 C C . THR A 1 193 ? -14.742 14.375 4.644 1.00 68.38 193 THR A C 1
ATOM 1548 O O . THR A 1 193 ? -14.995 15.580 4.580 1.00 68.38 193 THR A O 1
ATOM 1551 N N . GLY A 1 194 ? -15.271 13.516 3.769 1.00 74.50 194 GLY A N 1
ATOM 1552 C CA . GLY A 1 194 ? -16.217 13.898 2.715 1.00 74.50 194 GLY A CA 1
ATOM 1553 C C . GLY A 1 194 ? -15.640 13.867 1.295 1.00 74.50 194 GLY A C 1
ATOM 1554 O O . GLY A 1 194 ? -14.478 14.189 1.035 1.00 74.50 194 GLY A O 1
ATOM 1555 N N . ARG A 1 195 ? -16.492 13.478 0.338 1.00 76.50 195 ARG A N 1
ATOM 1556 C CA . ARG A 1 195 ? -16.106 13.150 -1.047 1.00 76.50 195 ARG A CA 1
ATOM 1557 C C . ARG A 1 195 ? -15.378 14.291 -1.764 1.00 76.50 195 ARG A C 1
ATOM 1559 O O . ARG A 1 195 ? -14.394 14.041 -2.456 1.00 76.50 195 ARG A O 1
ATOM 1566 N N . PHE A 1 196 ? -15.837 15.530 -1.580 1.00 81.81 196 PHE A N 1
ATOM 1567 C CA . PHE A 1 196 ? -15.242 16.711 -2.211 1.00 81.81 196 PHE A CA 1
ATOM 1568 C C . PHE A 1 196 ? -13.862 17.054 -1.628 1.00 81.81 196 PHE A C 1
ATOM 1570 O O . PHE A 1 196 ? -12.893 17.191 -2.376 1.00 81.81 196 PHE A O 1
ATOM 1577 N N . HIS A 1 197 ? -13.744 17.120 -0.297 1.00 82.44 197 HIS A N 1
ATOM 1578 C CA . HIS A 1 197 ? -12.478 17.405 0.387 1.00 82.44 197 HIS A CA 1
ATOM 1579 C C . HIS A 1 197 ? -11.422 16.332 0.100 1.00 82.44 197 HIS A C 1
ATOM 1581 O O . HIS A 1 197 ? -10.286 16.660 -0.255 1.00 82.44 197 HIS A O 1
ATOM 1587 N N . ALA A 1 198 ? -11.812 15.056 0.160 1.00 84.81 198 ALA A N 1
ATOM 1588 C CA . ALA A 1 198 ? -10.941 13.939 -0.179 1.00 84.81 198 ALA A CA 1
ATOM 1589 C C . ALA A 1 198 ? -10.489 13.988 -1.648 1.00 84.81 198 ALA A C 1
ATOM 1591 O O . ALA A 1 198 ? -9.324 13.717 -1.944 1.00 84.81 198 ALA A O 1
ATOM 1592 N N . LEU A 1 199 ? -11.372 14.338 -2.589 1.00 86.69 199 LEU A N 1
ATOM 1593 C CA . LEU A 1 199 ? -11.005 14.475 -4.001 1.00 86.69 199 LEU A CA 1
ATOM 1594 C C . LEU A 1 199 ? -10.020 15.633 -4.216 1.00 86.69 199 LEU A C 1
ATOM 1596 O O . LEU A 1 199 ? -8.980 15.437 -4.842 1.00 86.69 199 LEU A O 1
ATOM 1600 N N . SER A 1 200 ? -10.303 16.807 -3.649 1.00 87.00 200 SER A N 1
ATOM 1601 C CA . SER A 1 200 ? -9.430 17.985 -3.740 1.00 87.00 200 SER A CA 1
ATOM 1602 C C . SER A 1 200 ? -8.027 17.707 -3.186 1.00 87.00 200 SER A C 1
ATOM 1604 O O . SER A 1 200 ? -7.021 18.019 -3.831 1.00 87.00 200 SER A O 1
ATOM 1606 N N . ALA A 1 201 ? -7.930 17.039 -2.031 1.00 87.62 201 ALA A N 1
ATOM 1607 C CA . ALA A 1 201 ? -6.650 16.625 -1.458 1.00 87.62 201 ALA A CA 1
ATOM 1608 C C . ALA A 1 201 ? -5.880 15.676 -2.393 1.00 87.62 201 ALA A C 1
ATOM 1610 O O . ALA A 1 201 ? -4.693 15.883 -2.652 1.00 87.62 201 ALA A O 1
ATOM 1611 N N . GLN A 1 202 ? -6.558 14.685 -2.973 1.00 89.19 202 GLN A N 1
ATOM 1612 C CA . GLN A 1 202 ? -5.935 13.724 -3.884 1.00 89.19 202 GLN A CA 1
ATOM 1613 C C . GLN A 1 202 ? -5.497 14.342 -5.223 1.00 89.19 202 GLN A C 1
ATOM 1615 O O . GLN A 1 202 ? -4.485 13.925 -5.790 1.00 89.19 202 GLN A O 1
ATOM 1620 N N . LEU A 1 203 ? -6.188 15.373 -5.718 1.00 88.12 203 LEU A N 1
ATOM 1621 C CA . LEU A 1 203 ? -5.726 16.141 -6.881 1.00 88.12 203 LEU A CA 1
ATOM 1622 C C . LEU A 1 203 ? -4.429 16.903 -6.569 1.00 88.12 203 LEU A C 1
ATOM 1624 O O . LEU A 1 203 ? -3.510 16.926 -7.388 1.00 88.12 203 LEU A O 1
ATOM 1628 N N . LYS A 1 204 ? -4.278 17.438 -5.350 1.00 88.25 204 LYS A N 1
ATOM 1629 C CA . LYS A 1 204 ? -2.992 18.005 -4.901 1.00 88.25 204 LYS A CA 1
ATOM 1630 C C . LYS A 1 204 ? -1.897 16.934 -4.830 1.00 88.25 204 LYS A C 1
ATOM 1632 O O . LYS A 1 204 ? -0.732 17.231 -5.095 1.00 88.25 204 LYS A O 1
ATOM 1637 N N . TRP A 1 205 ? -2.241 15.688 -4.501 1.00 88.12 205 TRP A N 1
ATOM 1638 C CA . TRP A 1 205 ? -1.286 14.573 -4.486 1.00 88.12 205 TRP A CA 1
ATOM 1639 C C . TRP A 1 205 ? -0.826 14.164 -5.876 1.00 88.12 205 TRP A C 1
ATOM 1641 O O . TRP A 1 205 ? 0.333 13.791 -6.021 1.00 88.12 205 TRP A O 1
ATOM 1651 N N . LEU A 1 206 ? -1.679 14.285 -6.896 1.00 86.56 206 LEU A N 1
ATOM 1652 C CA . LEU A 1 206 ? -1.262 14.148 -8.291 1.00 86.56 206 LEU A CA 1
ATOM 1653 C C . LEU A 1 206 ? -0.167 15.164 -8.637 1.00 86.56 206 LEU A C 1
ATOM 1655 O O . LEU A 1 206 ? 0.888 14.766 -9.130 1.00 86.56 206 LEU A O 1
ATOM 1659 N N . ILE A 1 207 ? -0.375 16.443 -8.305 1.00 85.06 207 ILE A N 1
ATOM 1660 C CA . ILE A 1 207 ? 0.610 17.510 -8.556 1.00 85.06 207 ILE A CA 1
ATOM 1661 C C . ILE A 1 207 ? 1.927 17.213 -7.823 1.00 85.06 207 ILE A C 1
ATOM 1663 O O . ILE A 1 207 ? 3.002 17.283 -8.415 1.00 85.06 207 ILE A O 1
ATOM 1667 N N . LYS A 1 208 ? 1.847 16.808 -6.549 1.00 85.12 208 LYS A N 1
ATOM 1668 C CA . LYS A 1 208 ? 3.015 16.459 -5.721 1.00 85.12 208 LYS A CA 1
ATOM 1669 C C . LYS A 1 208 ? 3.596 15.067 -6.004 1.00 85.12 208 LYS A C 1
ATOM 1671 O O . LYS A 1 208 ? 4.606 14.707 -5.413 1.00 85.12 208 LYS A O 1
ATOM 1676 N N . ARG A 1 209 ? 2.972 14.283 -6.891 1.00 83.38 209 ARG A N 1
ATOM 1677 C CA . ARG A 1 209 ? 3.314 12.880 -7.198 1.00 83.38 209 ARG A CA 1
ATOM 1678 C C . ARG A 1 209 ? 3.333 11.956 -5.970 1.00 83.38 209 ARG A C 1
ATOM 1680 O O . ARG A 1 209 ? 4.068 10.968 -5.934 1.00 83.38 209 ARG A O 1
ATOM 1687 N N . ASN A 1 210 ? 2.485 12.239 -4.982 1.00 85.44 210 ASN A N 1
ATOM 1688 C CA . ASN A 1 210 ? 2.275 11.385 -3.814 1.00 85.44 210 ASN A CA 1
ATOM 1689 C C . ASN A 1 210 ? 1.411 10.182 -4.211 1.00 85.44 210 ASN A C 1
ATOM 1691 O O . ASN A 1 210 ? 0.185 10.217 -4.146 1.00 85.44 210 ASN A O 1
ATOM 1695 N N . GLY A 1 211 ? 2.066 9.119 -4.671 1.00 90.44 211 GLY A N 1
ATOM 1696 C CA . GLY A 1 211 ? 1.401 7.928 -5.197 1.00 90.44 211 GLY A CA 1
ATOM 1697 C C . GLY A 1 211 ? 0.955 6.901 -4.157 1.00 90.44 211 GLY A C 1
ATOM 1698 O O . GLY A 1 211 ? 0.368 5.906 -4.558 1.00 90.44 211 GLY A O 1
ATOM 1699 N N . PHE A 1 212 ? 1.230 7.107 -2.870 1.00 92.69 212 PHE A N 1
ATOM 1700 C CA . PHE A 1 212 ? 0.891 6.190 -1.781 1.00 92.69 212 PHE A CA 1
ATOM 1701 C C . PHE A 1 212 ? 0.201 6.967 -0.662 1.00 92.69 212 PHE A C 1
ATOM 1703 O O . PHE A 1 212 ? 0.609 8.091 -0.361 1.00 92.69 212 PHE A O 1
ATOM 1710 N N . PHE A 1 213 ? -0.840 6.382 -0.078 1.00 93.94 213 PHE A N 1
ATOM 1711 C CA . PHE A 1 213 ? -1.546 6.955 1.061 1.00 93.94 213 PHE A CA 1
ATOM 1712 C C . PHE A 1 213 ? -1.853 5.880 2.096 1.00 93.94 213 PHE A C 1
ATOM 1714 O O . PHE A 1 213 ? -2.011 4.710 1.756 1.00 93.94 213 PHE A O 1
ATOM 1721 N N . ILE A 1 214 ? -1.939 6.310 3.346 1.00 92.94 214 ILE A N 1
ATOM 1722 C CA . ILE A 1 214 ? -2.300 5.509 4.507 1.00 92.94 214 ILE A CA 1
ATOM 1723 C C . ILE A 1 214 ? -3.599 6.073 5.058 1.00 92.94 214 ILE A C 1
ATOM 1725 O O . ILE A 1 214 ? -3.786 7.291 5.073 1.00 92.94 214 ILE A O 1
ATOM 1729 N N . ILE A 1 215 ? -4.496 5.198 5.480 1.00 93.56 215 ILE A N 1
ATOM 1730 C CA . ILE A 1 215 ? -5.779 5.561 6.065 1.00 93.56 215 ILE A CA 1
ATOM 1731 C C . ILE A 1 215 ? -6.138 4.575 7.166 1.00 93.56 215 ILE A C 1
ATOM 1733 O O . ILE A 1 215 ? -5.905 3.374 7.019 1.00 93.56 215 ILE A O 1
ATOM 1737 N N . SER A 1 216 ? -6.711 5.102 8.241 1.00 93.75 216 SER A N 1
ATOM 1738 C CA . SER A 1 216 ? -6.978 4.351 9.460 1.00 93.75 216 SER A CA 1
ATOM 1739 C C . SER A 1 216 ? -8.369 4.636 9.989 1.00 93.75 216 SER A C 1
ATOM 1741 O O . SER A 1 216 ? -8.922 5.721 9.772 1.00 93.75 216 SER A O 1
ATOM 1743 N N . GLY A 1 217 ? -8.936 3.642 10.660 1.00 91.75 217 GLY A N 1
ATOM 1744 C CA . GLY A 1 217 ? -10.223 3.754 11.319 1.00 91.75 217 GLY A CA 1
ATOM 1745 C C . GLY A 1 217 ? -10.375 2.765 12.468 1.00 91.75 217 GLY A C 1
ATOM 1746 O O . GLY A 1 217 ? -9.736 1.711 12.489 1.00 91.75 217 GLY A O 1
ATOM 1747 N N . ARG A 1 218 ? -11.220 3.124 13.430 1.00 90.25 218 ARG A N 1
ATOM 1748 C CA . ARG A 1 218 ? -11.533 2.343 14.623 1.00 90.25 218 ARG A CA 1
ATOM 1749 C C . ARG A 1 218 ? -12.710 1.416 14.342 1.00 90.25 218 ARG A C 1
ATOM 1751 O O . ARG A 1 218 ? -13.748 1.878 13.884 1.00 90.25 218 ARG A O 1
ATOM 1758 N N . LYS A 1 219 ? -12.542 0.124 14.606 1.00 86.81 219 LYS A N 1
ATOM 1759 C CA . LYS A 1 219 ? -13.616 -0.868 14.558 1.00 86.81 219 LYS A CA 1
ATOM 1760 C C . LYS A 1 219 ? -14.601 -0.575 15.693 1.00 86.81 219 LYS A C 1
ATOM 1762 O O . LYS A 1 219 ? -14.152 -0.414 16.831 1.00 86.81 219 LYS A O 1
ATOM 1767 N N . ASN A 1 220 ? -15.889 -0.459 15.377 1.00 88.50 220 ASN A N 1
ATOM 1768 C CA . ASN A 1 220 ? -16.932 -0.254 16.385 1.00 88.50 220 ASN A CA 1
ATOM 1769 C C . ASN A 1 220 ? -17.219 -1.538 17.177 1.00 88.50 220 ASN A C 1
ATOM 1771 O O . ASN A 1 220 ? -16.875 -2.641 16.687 1.00 88.50 220 ASN A O 1
#

Mean predicted aligned error: 6.61 Å

Radius of gyration: 17.91 Å; Cα contacts (8 Å, |Δi|>4): 359; chains: 1; bounding box: 44×38×52 Å

Organism: NCBI:txid1392998

InterPro domains:
  IPR029063 S-adenosyl-L-methionine-dependent methyltransferase superfamily [G3DSA:3.40.50.150] (70-219)
  IPR029063 S-adenosyl-L-methionine-dependent methyltransferase superfamily [SSF53335] (9-189)

pLDDT: mean 84.74, std 10.98, range [47.66, 96.69]

Nearest PDB structures (foldseek):
  8hkr-assembly1_A  TM=7.083E-01  e=7.397E-07  Mycobacterium tuberculosis H37Rv
  8hkr-assembly1_B  TM=7.226E-01  e=3.416E-06  Mycobacterium tuberculosis H37Rv
  4htf-assembly1_A  TM=5.384E-01  e=1.996E-05  Escherichia coli O157:H7
  8joz-assembly1_A  TM=5.249E-01  e=6.105E-05  Escherichia coli K-12
  5dpl-assembly1_B  TM=5.030E-01  e=5.756E-05  Rickettsia typhi str. Wilmington